Protein AF-W9XW37-F1 (afdb_monomer_lite)

Sequence (209 aa):
MVAVDCRIGDFLAQDKHHANKGFYMKLEDIVLTLEGDEPTAENITAFITIKYEKRIKKSYNHRTRRVESFKDATLTTVDLILMLLVHGLRHGLFKTGATLDQVLMAAKARGDRTLRWKYPEYPFVPAMTHPTAGTLTLSTPARYKMAYSTILRMGDISGYLSRLLTHDIRRGAAKDLVRLPKEIMKASDAGTARALGHNDIRSTRFYNI

Secondary structure (DSSP, 8-state):
-------HHHHSBSSHHHHHTT-S-BGGGEEEEE-SSS--STTEEEEEEE---TT-TT-S--EEEEEE--S-GGGGGG-HHHHHHHHHHHTT-BSS-SSHHHHHHHHHTSTT-EE-BSSTTSBSSEEEPSSSTT-EEEEEEPBHHHHHHHHHHHHHHTT-SS---HHHHHHHHHHHHHHS-TTTSS-HHHHHHHHTT-S-GGGGGGG--

Structure (mmCIF, N/CA/C/O backbone):
data_AF-W9XW37-F1
#
_entry.id   AF-W9XW37-F1
#
loop_
_atom_site.group_PDB
_atom_site.id
_atom_site.type_symbol
_atom_site.label_atom_id
_atom_site.label_alt_id
_atom_site.label_comp_id
_atom_site.label_asym_id
_atom_site.label_entity_id
_atom_site.label_seq_id
_atom_site.pdbx_PDB_ins_code
_atom_site.Cartn_x
_atom_site.Cartn_y
_atom_site.Cartn_z
_atom_site.occupancy
_atom_site.B_iso_or_equiv
_atom_site.auth_seq_id
_atom_site.auth_comp_id
_atom_site.auth_asym_id
_atom_site.auth_atom_id
_atom_site.pdbx_PDB_model_num
ATOM 1 N N . MET A 1 1 ? 4.178 14.914 -0.302 1.00 31.53 1 MET A N 1
ATOM 2 C CA . MET A 1 1 ? 4.152 13.511 -0.765 1.00 31.53 1 MET A CA 1
ATOM 3 C C . MET A 1 1 ? 5.047 12.699 0.152 1.00 31.53 1 MET A C 1
ATOM 5 O O . MET A 1 1 ? 6.262 12.814 0.044 1.00 31.53 1 MET A O 1
ATOM 9 N N . VAL A 1 2 ? 4.482 11.950 1.102 1.00 38.91 2 VAL A N 1
ATOM 10 C CA . VAL A 1 2 ? 5.289 11.024 1.910 1.00 38.91 2 VAL A CA 1
ATOM 11 C C . VAL A 1 2 ? 5.428 9.738 1.106 1.00 38.91 2 VAL A C 1
ATOM 13 O O . VAL A 1 2 ? 4.598 8.837 1.179 1.00 38.91 2 VAL A O 1
ATOM 16 N N . ALA A 1 3 ? 6.455 9.692 0.260 1.00 56.84 3 ALA A N 1
ATOM 17 C CA . ALA A 1 3 ? 6.890 8.446 -0.343 1.00 56.84 3 ALA A CA 1
ATOM 18 C C . ALA A 1 3 ? 7.307 7.491 0.788 1.00 56.84 3 ALA A C 1
ATOM 20 O O . ALA A 1 3 ? 7.988 7.890 1.728 1.00 56.84 3 ALA A O 1
ATOM 21 N N . VAL A 1 4 ? 6.952 6.208 0.706 1.00 62.28 4 VAL A N 1
ATOM 22 C CA . VAL A 1 4 ? 7.426 5.194 1.673 1.00 62.28 4 VAL A CA 1
ATOM 23 C C . VAL A 1 4 ? 8.930 4.885 1.460 1.00 62.28 4 VAL A C 1
ATOM 25 O O . VAL A 1 4 ? 9.462 3.925 2.001 1.00 62.28 4 VAL A O 1
ATOM 28 N N . ASP A 1 5 ? 9.640 5.675 0.641 1.00 69.44 5 ASP A N 1
ATOM 29 C CA . ASP A 1 5 ? 11.075 5.595 0.336 1.00 69.44 5 ASP A CA 1
ATOM 30 C C . ASP A 1 5 ? 11.597 4.192 -0.063 1.00 69.44 5 ASP A C 1
ATOM 32 O O . ASP A 1 5 ? 12.805 3.929 -0.010 1.00 69.44 5 ASP A O 1
ATOM 36 N N . CYS A 1 6 ? 10.726 3.263 -0.464 1.00 76.38 6 CYS A N 1
ATOM 37 C CA . CYS A 1 6 ? 11.059 1.860 -0.732 1.00 76.38 6 CYS A CA 1
ATOM 38 C C . CYS A 1 6 ? 11.186 1.573 -2.234 1.00 76.38 6 CYS A C 1
ATOM 40 O O . CYS A 1 6 ? 10.724 2.343 -3.080 1.00 76.38 6 CYS A O 1
ATOM 42 N N . ARG A 1 7 ? 11.877 0.487 -2.594 1.00 79.62 7 ARG A N 1
ATOM 43 C CA . ARG A 1 7 ? 11.930 -0.024 -3.969 1.00 79.62 7 ARG A CA 1
ATOM 44 C C . ARG A 1 7 ? 10.781 -0.995 -4.188 1.00 79.62 7 ARG A C 1
ATOM 46 O O . ARG A 1 7 ? 10.386 -1.720 -3.284 1.00 79.62 7 ARG A O 1
ATOM 53 N N . ILE A 1 8 ? 10.342 -1.118 -5.437 1.00 84.06 8 ILE A N 1
ATOM 54 C CA . ILE A 1 8 ? 9.281 -2.065 -5.802 1.00 84.06 8 ILE A CA 1
ATOM 55 C C . ILE A 1 8 ? 9.602 -3.516 -5.405 1.00 84.06 8 ILE A C 1
ATOM 57 O O . ILE A 1 8 ? 8.732 -4.271 -4.989 1.00 84.06 8 ILE A O 1
ATOM 61 N N . GLY A 1 9 ? 10.881 -3.896 -5.465 1.00 83.06 9 GLY A N 1
ATOM 62 C CA . GLY A 1 9 ? 11.355 -5.215 -5.046 1.00 83.06 9 GLY A CA 1
ATOM 63 C C . GLY A 1 9 ? 11.537 -5.397 -3.536 1.00 83.06 9 GLY A C 1
ATOM 64 O O . GLY A 1 9 ? 12.007 -6.466 -3.153 1.00 83.06 9 GLY A O 1
ATOM 65 N N . ASP A 1 10 ? 11.239 -4.377 -2.723 1.00 85.19 10 ASP A N 1
ATOM 66 C CA . ASP A 1 10 ? 11.233 -4.459 -1.257 1.00 85.19 10 ASP A CA 1
ATOM 67 C C . ASP A 1 10 ? 9.839 -4.861 -0.726 1.00 85.19 10 ASP A C 1
ATOM 69 O O . ASP A 1 10 ? 9.741 -5.395 0.376 1.00 85.19 10 ASP A O 1
ATOM 73 N N . PHE A 1 11 ? 8.768 -4.649 -1.509 1.00 88.00 11 PHE A N 1
ATOM 74 C CA . PHE A 1 11 ? 7.395 -5.036 -1.147 1.00 88.00 11 PHE A CA 1
ATOM 75 C C . PHE A 1 11 ? 6.756 -6.077 -2.079 1.00 88.00 11 PHE A C 1
ATOM 77 O O . PHE A 1 11 ? 5.828 -6.762 -1.654 1.00 88.00 11 PHE A O 1
ATOM 84 N N . LEU A 1 12 ? 7.257 -6.262 -3.307 1.00 89.75 12 LEU A N 1
ATOM 85 C CA . LEU A 1 12 ? 6.858 -7.368 -4.188 1.00 89.75 12 LEU A CA 1
ATOM 86 C C . LEU A 1 12 ? 7.789 -8.573 -4.063 1.00 89.75 12 LEU A C 1
ATOM 88 O O . LEU A 1 12 ? 8.996 -8.432 -3.855 1.00 89.75 12 LEU A O 1
ATOM 92 N N . ALA A 1 13 ? 7.254 -9.765 -4.333 1.00 87.38 13 ALA A N 1
ATOM 93 C CA . ALA A 1 13 ? 8.077 -10.959 -4.455 1.00 87.38 13 ALA A CA 1
ATOM 94 C C . ALA A 1 13 ? 8.960 -10.875 -5.714 1.00 87.38 13 ALA A C 1
ATOM 96 O O . ALA A 1 13 ? 8.463 -10.702 -6.830 1.00 87.38 13 ALA A O 1
ATOM 97 N N . GLN A 1 14 ? 10.279 -11.019 -5.565 1.00 83.50 14 GLN A N 1
ATOM 98 C CA . GLN A 1 14 ? 11.206 -10.914 -6.705 1.00 83.50 14 GLN A CA 1
ATOM 99 C C . GLN A 1 14 ? 11.057 -12.078 -7.691 1.00 83.50 14 GLN A C 1
ATOM 101 O O . GLN A 1 14 ? 11.043 -11.876 -8.904 1.00 83.50 14 GLN A O 1
ATOM 106 N N . ASP A 1 15 ? 10.891 -13.286 -7.164 1.00 80.81 15 ASP A N 1
ATOM 107 C CA . ASP A 1 15 ? 10.703 -14.520 -7.917 1.00 80.81 15 ASP A CA 1
ATOM 108 C C . ASP A 1 15 ? 9.837 -15.510 -7.112 1.00 80.81 15 ASP A C 1
ATOM 110 O O . ASP A 1 15 ? 9.346 -15.203 -6.021 1.00 80.81 15 ASP A O 1
ATOM 114 N N . LYS A 1 16 ? 9.638 -16.717 -7.657 1.00 79.56 16 LYS A N 1
ATOM 115 C CA . LYS A 1 16 ? 8.864 -17.780 -6.997 1.00 79.56 16 LYS A CA 1
ATOM 116 C C . LYS A 1 16 ? 9.516 -18.250 -5.689 1.00 79.56 16 LYS A C 1
ATOM 118 O O . LYS A 1 16 ? 8.808 -18.577 -4.746 1.00 79.56 16 LYS A O 1
ATOM 123 N N . HIS A 1 17 ? 10.844 -18.265 -5.613 1.00 80.69 17 HIS A N 1
ATOM 124 C CA . HIS A 1 17 ? 11.567 -18.694 -4.419 1.00 80.69 17 HIS A CA 1
ATOM 125 C C . HIS A 1 17 ? 11.392 -17.700 -3.262 1.00 80.69 17 HIS A C 1
ATOM 127 O O . HIS A 1 17 ? 11.131 -18.102 -2.132 1.00 80.69 17 HIS A O 1
ATOM 133 N N . HIS A 1 18 ? 11.466 -16.403 -3.555 1.00 79.31 18 HIS A N 1
ATOM 134 C CA . HIS A 1 18 ? 11.189 -15.319 -2.620 1.00 79.31 18 HIS A CA 1
ATOM 135 C C . HIS A 1 18 ? 9.728 -15.325 -2.165 1.00 79.31 18 HIS A C 1
ATOM 137 O O . HIS A 1 18 ? 9.475 -15.192 -0.970 1.00 79.31 18 HIS A O 1
ATOM 143 N N . ALA A 1 19 ? 8.781 -15.536 -3.088 1.00 79.94 19 ALA A N 1
ATOM 144 C CA . ALA A 1 19 ? 7.364 -15.673 -2.749 1.00 79.94 19 ALA A CA 1
ATOM 145 C C . ALA A 1 19 ? 7.135 -16.824 -1.758 1.00 79.94 19 ALA A C 1
ATOM 147 O O . ALA A 1 19 ? 6.533 -16.624 -0.711 1.00 79.94 19 ALA A O 1
ATOM 148 N N . ASN A 1 20 ? 7.701 -18.003 -2.030 1.00 83.25 20 ASN A N 1
ATOM 149 C CA . ASN A 1 20 ? 7.567 -19.167 -1.149 1.00 83.25 20 ASN A CA 1
ATOM 150 C C . ASN A 1 20 ? 8.203 -18.957 0.236 1.00 83.25 20 ASN A C 1
ATOM 152 O O . ASN A 1 20 ? 7.814 -19.612 1.196 1.00 83.25 20 ASN A O 1
ATOM 156 N N . LYS A 1 21 ? 9.185 -18.055 0.344 1.00 84.12 21 LYS A N 1
ATOM 157 C CA . LYS A 1 21 ? 9.843 -17.683 1.605 1.00 84.12 21 LYS A CA 1
ATOM 158 C C . LYS A 1 21 ? 9.161 -16.527 2.340 1.00 84.12 21 LYS A C 1
ATOM 160 O O . LYS A 1 21 ? 9.665 -16.101 3.375 1.00 84.12 21 LYS A O 1
ATOM 165 N N . GLY A 1 22 ? 8.058 -15.994 1.813 1.00 85.94 22 GLY A N 1
ATOM 166 C CA . GLY A 1 22 ? 7.365 -14.861 2.424 1.00 85.94 22 GLY A CA 1
ATOM 167 C C . GLY A 1 22 ? 8.085 -13.521 2.254 1.00 85.94 22 GLY A C 1
ATOM 168 O O . GLY A 1 22 ? 7.808 -12.594 3.000 1.00 85.94 22 GLY A O 1
ATOM 169 N N . PHE A 1 23 ? 9.031 -13.397 1.315 1.00 90.06 23 PHE A N 1
ATOM 170 C CA . PHE A 1 23 ? 9.807 -12.168 1.104 1.00 90.06 23 PHE A CA 1
ATOM 171 C C . PHE A 1 23 ? 9.042 -11.161 0.233 1.00 90.06 23 PHE A C 1
ATOM 173 O O . PHE A 1 23 ? 9.400 -10.926 -0.925 1.00 90.06 23 PHE A O 1
ATOM 180 N N . TYR A 1 24 ? 7.967 -10.614 0.794 1.00 91.81 24 TYR A N 1
ATOM 181 C CA . TYR A 1 24 ? 7.099 -9.577 0.235 1.00 91.81 24 TYR A CA 1
ATOM 182 C C . TYR A 1 24 ? 6.324 -8.899 1.372 1.00 91.81 24 TYR A C 1
ATOM 184 O O . TYR A 1 24 ? 6.152 -9.485 2.436 1.00 91.81 24 TYR A O 1
ATOM 192 N N . MET A 1 25 ? 5.842 -7.678 1.154 1.00 93.81 25 MET A N 1
ATOM 193 C CA . MET A 1 25 ? 5.071 -6.955 2.168 1.00 93.81 25 MET A CA 1
ATOM 194 C C . MET A 1 25 ? 3.677 -7.560 2.322 1.00 93.81 25 MET A C 1
ATOM 196 O O . MET A 1 25 ? 2.987 -7.822 1.330 1.00 93.81 25 MET A O 1
ATOM 200 N N . LYS A 1 26 ? 3.254 -7.742 3.566 1.00 95.75 26 LYS A N 1
ATOM 201 C CA . LYS A 1 26 ? 1.932 -8.243 3.934 1.00 95.75 26 LYS A CA 1
ATOM 202 C C . LYS A 1 26 ? 1.050 -7.125 4.483 1.00 95.75 26 LYS A C 1
ATOM 204 O O . LYS A 1 26 ? 1.543 -6.057 4.834 1.00 95.75 26 LYS A O 1
ATOM 209 N N . LEU A 1 27 ? -0.249 -7.380 4.602 1.00 96.88 27 LEU A N 1
ATOM 210 C CA . LEU A 1 27 ? -1.183 -6.438 5.222 1.00 96.88 27 LEU A CA 1
ATOM 211 C C . LEU A 1 27 ? -0.835 -6.173 6.695 1.00 96.88 27 LEU A C 1
ATOM 213 O O . LEU A 1 27 ? -0.927 -5.036 7.138 1.00 96.88 27 LEU A O 1
ATOM 217 N N . GLU A 1 28 ? -0.348 -7.173 7.437 1.00 96.75 28 GLU A N 1
ATOM 218 C CA . GLU A 1 28 ? 0.134 -7.007 8.821 1.00 96.75 28 GLU A CA 1
ATOM 219 C C . GLU A 1 28 ? 1.297 -6.019 8.970 1.00 96.75 28 GLU A C 1
ATOM 221 O O . GLU A 1 28 ? 1.517 -5.490 10.057 1.00 96.75 28 GLU A O 1
ATOM 226 N N . ASP A 1 29 ? 2.029 -5.744 7.888 1.00 95.81 29 ASP A N 1
ATOM 227 C CA . ASP A 1 29 ? 3.103 -4.751 7.884 1.00 95.81 29 ASP A CA 1
ATOM 228 C C . ASP A 1 29 ? 2.569 -3.310 7.787 1.00 95.81 29 ASP A C 1
ATOM 230 O O . ASP A 1 29 ? 3.343 -2.361 7.930 1.00 95.81 29 ASP A O 1
ATOM 234 N N . ILE A 1 30 ? 1.266 -3.141 7.540 1.00 96.69 30 ILE A N 1
ATOM 235 C CA . ILE A 1 30 ? 0.569 -1.865 7.380 1.00 96.69 30 ILE A CA 1
ATOM 236 C C . ILE A 1 30 ? -0.451 -1.725 8.509 1.00 96.69 30 ILE A C 1
ATOM 238 O O . ILE A 1 30 ? -1.502 -2.366 8.506 1.00 96.69 30 ILE A O 1
ATOM 242 N N . VAL A 1 31 ? -0.170 -0.846 9.464 1.00 97.44 31 VAL A N 1
ATOM 243 C CA . VAL A 1 31 ? -1.089 -0.538 10.563 1.00 97.44 31 VAL A CA 1
ATOM 244 C C . VAL A 1 31 ? -1.815 0.759 10.245 1.00 97.44 31 VAL A C 1
ATOM 246 O O . VAL A 1 31 ? -1.187 1.808 10.147 1.00 97.44 31 VAL A O 1
ATOM 249 N N . LEU A 1 32 ? -3.132 0.680 10.078 1.00 97.31 32 LEU A N 1
ATOM 250 C CA . LEU A 1 32 ? -4.008 1.836 9.913 1.00 97.31 32 LEU A CA 1
ATOM 251 C C . LEU A 1 32 ? -4.619 2.203 11.267 1.00 97.31 32 LEU A C 1
ATOM 253 O O . LEU A 1 32 ? -5.208 1.343 11.927 1.00 97.31 32 LEU A O 1
ATOM 257 N N . THR A 1 33 ? -4.517 3.471 11.648 1.00 97.12 33 THR A N 1
ATOM 258 C CA . THR A 1 33 ? -5.020 3.993 12.923 1.00 97.12 33 THR A CA 1
ATOM 259 C C . THR A 1 33 ? -5.881 5.219 12.670 1.00 97.12 33 THR A C 1
ATOM 261 O O . THR A 1 33 ? -5.503 6.086 11.884 1.00 97.12 33 THR A O 1
ATOM 264 N N . LEU A 1 34 ? -7.035 5.282 13.333 1.00 96.62 34 LEU A N 1
ATOM 265 C CA . LEU A 1 34 ? -7.863 6.480 13.381 1.00 96.62 34 LEU A CA 1
ATOM 266 C C . LEU A 1 34 ? -7.324 7.427 14.462 1.00 96.62 34 LEU A C 1
ATOM 268 O O . LEU A 1 34 ? -7.301 7.083 15.644 1.00 96.62 34 LEU A O 1
ATOM 272 N N . GLU A 1 35 ? -6.905 8.616 14.054 1.00 93.75 35 GLU A N 1
ATOM 273 C CA . GLU A 1 35 ? -6.459 9.684 14.943 1.00 93.75 35 GLU A CA 1
ATOM 274 C C . GLU A 1 35 ? -7.633 10.601 15.316 1.00 93.75 35 GLU A C 1
ATOM 276 O O . GLU A 1 35 ? -8.569 10.791 14.544 1.00 93.75 35 GLU A O 1
ATOM 281 N N . GLY A 1 36 ? -7.594 11.190 16.512 1.00 90.56 36 GLY A N 1
ATOM 282 C CA . GLY A 1 36 ? -8.678 12.057 16.987 1.00 90.56 36 GLY A CA 1
ATOM 283 C C . GLY A 1 36 ? -10.009 11.327 17.223 1.00 90.56 36 GLY A C 1
ATOM 284 O O . GLY A 1 36 ? -10.071 10.098 17.282 1.00 90.56 36 GLY A O 1
ATOM 285 N N . ASP A 1 37 ? -11.074 12.101 17.436 1.00 89.00 37 ASP A N 1
ATOM 286 C CA . ASP A 1 37 ? -12.394 11.565 17.801 1.00 89.00 37 ASP A CA 1
ATOM 287 C C . ASP A 1 37 ? -13.376 11.519 16.626 1.00 89.00 37 ASP A C 1
ATOM 289 O O . ASP A 1 37 ? -14.395 10.825 16.698 1.00 89.00 37 ASP A O 1
ATOM 293 N N . GLU A 1 38 ? -13.091 12.230 15.539 1.00 92.44 38 GLU A N 1
ATOM 294 C CA . GLU A 1 38 ? -13.938 12.262 14.351 1.00 92.44 38 GLU A CA 1
ATOM 295 C C . GLU A 1 38 ? -13.585 11.099 13.408 1.00 92.44 38 GLU A C 1
ATOM 297 O O . GLU A 1 38 ? -12.460 11.038 12.906 1.00 92.44 38 GLU A O 1
ATOM 302 N N . PRO A 1 39 ? -14.517 10.159 13.155 1.00 93.06 39 PRO A N 1
ATOM 303 C CA . PRO A 1 39 ? -14.267 8.970 12.350 1.00 93.06 39 PRO A CA 1
ATOM 304 C C . PRO A 1 39 ? -14.357 9.293 10.852 1.00 93.06 39 PRO A C 1
ATOM 306 O O . PRO A 1 39 ? -15.301 8.878 10.186 1.00 93.06 39 PRO A O 1
ATOM 309 N N . THR A 1 40 ? -13.380 10.032 10.325 1.00 92.81 40 THR A N 1
ATOM 310 C CA . THR A 1 40 ? -13.288 10.386 8.898 1.00 92.81 40 THR A CA 1
ATOM 311 C C . THR A 1 40 ? -12.034 9.796 8.248 1.00 92.81 40 THR A C 1
ATOM 313 O O . THR A 1 40 ? -11.103 9.367 8.932 1.00 92.81 40 THR A O 1
ATOM 316 N N . ALA A 1 41 ? -12.005 9.736 6.912 1.00 90.56 41 ALA A N 1
ATOM 317 C CA . ALA A 1 41 ? -10.881 9.158 6.170 1.00 90.56 41 ALA A CA 1
ATOM 318 C C . ALA A 1 41 ? -9.605 10.014 6.258 1.00 90.56 41 ALA A C 1
ATOM 320 O O . ALA A 1 41 ? -8.495 9.485 6.206 1.00 90.56 41 ALA A O 1
ATOM 321 N N . GLU A 1 42 ? -9.758 11.327 6.419 1.00 89.50 42 GLU A N 1
ATOM 322 C CA . GLU A 1 42 ? -8.669 12.298 6.559 1.00 89.50 42 GLU A CA 1
ATOM 323 C C . GLU A 1 42 ? -7.912 12.126 7.878 1.00 89.50 42 GLU A C 1
ATOM 325 O O . GLU A 1 42 ? -6.721 12.421 7.955 1.00 89.50 42 GLU A O 1
ATOM 330 N N . ASN A 1 43 ? -8.593 11.605 8.900 1.00 92.75 43 ASN A N 1
ATOM 331 C CA . ASN A 1 43 ? -8.038 11.372 10.228 1.00 92.75 43 ASN A CA 1
ATOM 332 C C . ASN A 1 43 ? -7.318 10.025 10.351 1.00 92.75 43 ASN A C 1
ATOM 334 O O . ASN A 1 43 ? -6.904 9.631 11.439 1.00 92.75 43 ASN A O 1
ATOM 338 N N . ILE A 1 44 ? -7.151 9.290 9.254 1.00 94.31 44 ILE A N 1
ATOM 339 C CA . ILE A 1 44 ? -6.431 8.023 9.272 1.00 94.31 44 ILE A CA 1
ATOM 340 C C . ILE A 1 44 ? -4.946 8.277 9.047 1.00 94.31 44 ILE A C 1
ATOM 342 O O . ILE A 1 44 ? -4.536 8.997 8.141 1.00 94.31 44 ILE A O 1
ATOM 346 N N . THR A 1 45 ? -4.127 7.619 9.858 1.00 94.44 45 THR A N 1
ATOM 347 C CA . THR A 1 45 ? -2.681 7.516 9.671 1.00 94.44 45 THR A CA 1
ATOM 348 C C . THR A 1 45 ? -2.313 6.063 9.381 1.00 94.44 45 THR A C 1
ATOM 350 O O . THR A 1 45 ? -2.900 5.138 9.944 1.00 94.44 45 THR A O 1
ATOM 353 N N . ALA A 1 46 ? -1.310 5.844 8.531 1.00 94.69 46 ALA A N 1
ATOM 354 C CA . ALA A 1 46 ? -0.730 4.529 8.288 1.00 94.69 46 ALA A CA 1
ATOM 355 C C . ALA A 1 46 ? 0.708 4.443 8.819 1.00 94.69 46 ALA A C 1
ATOM 357 O O . ALA A 1 46 ? 1.536 5.310 8.545 1.00 94.69 46 ALA A O 1
ATOM 358 N N . PHE A 1 47 ? 1.042 3.360 9.513 1.00 94.44 47 PHE A N 1
ATOM 359 C CA . PHE A 1 47 ? 2.413 2.979 9.842 1.00 94.44 47 PHE A CA 1
ATOM 360 C C . PHE A 1 47 ? 2.804 1.763 9.007 1.00 94.44 47 PHE A C 1
ATOM 362 O O . PHE A 1 47 ? 2.256 0.677 9.180 1.00 94.44 47 PHE A O 1
ATOM 369 N N . ILE A 1 48 ? 3.750 1.949 8.090 1.00 93.50 48 ILE A N 1
ATOM 370 C CA . ILE A 1 48 ? 4.169 0.934 7.120 1.00 93.50 48 ILE A CA 1
ATOM 371 C C . ILE A 1 48 ? 5.566 0.446 7.473 1.00 93.50 48 ILE A C 1
ATOM 373 O O . ILE A 1 48 ? 6.515 1.231 7.498 1.00 93.50 48 ILE A O 1
ATOM 377 N N . THR A 1 49 ? 5.698 -0.854 7.708 1.00 92.94 49 THR A N 1
ATOM 378 C CA . THR A 1 49 ? 6.961 -1.514 8.043 1.00 92.94 49 THR A CA 1
ATOM 379 C C . THR A 1 49 ? 7.556 -2.184 6.811 1.00 92.94 49 THR A C 1
ATOM 381 O O . THR A 1 49 ? 6.942 -3.037 6.180 1.00 92.94 49 THR A O 1
ATOM 384 N N . ILE A 1 50 ? 8.789 -1.826 6.463 1.00 89.06 50 ILE A N 1
ATOM 385 C CA . ILE A 1 50 ? 9.498 -2.384 5.313 1.00 89.06 50 ILE A CA 1
ATOM 386 C C . ILE A 1 50 ? 10.507 -3.414 5.823 1.00 89.06 50 ILE A C 1
ATOM 388 O O . ILE A 1 50 ? 11.557 -3.065 6.364 1.00 89.06 50 ILE A O 1
ATOM 392 N N . LYS A 1 51 ? 10.181 -4.698 5.649 1.00 88.19 51 LYS A N 1
ATOM 393 C CA . LYS A 1 51 ? 10.990 -5.819 6.161 1.00 88.19 51 LYS A CA 1
ATOM 394 C C . LYS A 1 51 ? 12.087 -6.281 5.199 1.00 88.19 51 LYS A C 1
ATOM 396 O O . LYS A 1 51 ? 13.155 -6.709 5.628 1.00 88.19 51 LYS A O 1
ATOM 401 N N . TYR A 1 52 ? 11.840 -6.201 3.890 1.00 85.19 52 TYR A N 1
ATOM 402 C CA . TYR A 1 52 ? 12.646 -6.899 2.878 1.00 85.19 52 TYR A CA 1
ATOM 403 C C . TYR A 1 52 ? 13.485 -5.967 2.004 1.00 85.19 52 TYR A C 1
ATOM 405 O O . TYR A 1 52 ? 13.641 -6.198 0.803 1.00 85.19 52 TYR A O 1
ATOM 413 N N . GLU A 1 53 ? 14.072 -4.933 2.608 1.00 82.00 53 GLU A N 1
ATOM 414 C CA . GLU A 1 53 ? 14.921 -4.001 1.870 1.00 82.00 53 GLU A CA 1
ATOM 415 C C . GLU A 1 53 ? 16.160 -4.696 1.283 1.00 82.00 53 GLU A C 1
ATOM 417 O O . GLU A 1 53 ? 16.804 -5.561 1.896 1.00 82.00 53 GLU A O 1
ATOM 422 N N . LYS A 1 54 ? 16.521 -4.305 0.056 1.00 73.38 54 LYS A N 1
ATOM 423 C CA . LYS A 1 54 ? 17.741 -4.788 -0.610 1.00 73.38 54 LYS A CA 1
ATOM 424 C C . LYS A 1 54 ? 18.959 -4.683 0.326 1.00 73.38 54 LYS A C 1
ATOM 426 O O . LYS A 1 54 ? 19.216 -3.632 0.898 1.00 73.38 54 LYS A O 1
ATOM 431 N N . ARG A 1 55 ? 19.759 -5.758 0.378 1.00 73.94 55 ARG A N 1
ATOM 432 C CA . ARG A 1 55 ? 20.950 -5.961 1.240 1.00 73.94 55 ARG A CA 1
ATOM 433 C C . ARG A 1 55 ? 20.670 -6.260 2.718 1.00 73.94 55 ARG A C 1
ATOM 435 O O . ARG A 1 55 ? 21.577 -6.759 3.369 1.00 73.94 55 ARG A O 1
ATOM 442 N N . ILE A 1 56 ? 19.448 -6.061 3.219 1.00 75.88 56 ILE A N 1
ATOM 443 C CA . ILE A 1 56 ? 19.097 -6.306 4.632 1.00 75.88 56 ILE A CA 1
ATOM 444 C C . ILE A 1 56 ? 17.844 -7.178 4.816 1.00 75.88 56 ILE A C 1
ATOM 446 O O . ILE A 1 56 ? 17.257 -7.192 5.888 1.00 75.88 56 ILE A O 1
ATOM 450 N N . LYS A 1 57 ? 17.469 -7.986 3.812 1.00 70.81 57 LYS A N 1
ATOM 451 C CA . LYS A 1 57 ? 16.259 -8.842 3.822 1.00 70.81 57 LYS A CA 1
ATOM 452 C C . LYS A 1 57 ? 16.130 -9.825 4.999 1.00 70.81 57 LYS A C 1
ATOM 454 O O . LYS A 1 57 ? 15.057 -10.383 5.193 1.00 70.81 57 LYS A O 1
ATOM 459 N N . LYS A 1 58 ? 17.226 -10.104 5.712 1.00 73.56 58 LYS A N 1
ATOM 460 C CA . LYS A 1 58 ? 17.278 -11.001 6.883 1.00 73.56 58 LYS A CA 1
ATOM 461 C C . LYS A 1 58 ? 17.545 -10.257 8.199 1.00 73.56 58 LYS A C 1
ATOM 463 O O . LYS A 1 58 ? 17.770 -10.897 9.218 1.00 73.56 58 LYS A O 1
ATOM 468 N N . SER A 1 59 ? 17.606 -8.928 8.162 1.00 77.69 59 SER A N 1
ATOM 469 C CA . SER A 1 59 ? 17.766 -8.099 9.357 1.00 77.69 59 SER A CA 1
ATOM 470 C C . SER A 1 59 ? 16.514 -8.199 10.222 1.00 77.69 59 SER A C 1
ATOM 472 O O . SER A 1 59 ? 15.425 -8.287 9.674 1.00 77.69 59 SER A O 1
ATOM 474 N N . TYR A 1 60 ? 16.656 -8.122 11.544 1.00 76.25 60 TYR A N 1
ATOM 475 C CA . TYR A 1 60 ? 15.528 -7.936 12.470 1.00 76.25 60 TYR A CA 1
ATOM 476 C C . TYR A 1 60 ? 15.202 -6.458 12.710 1.00 76.25 60 TYR A C 1
ATOM 478 O O . TYR A 1 60 ? 14.142 -6.124 13.227 1.00 76.25 60 TYR A O 1
ATOM 486 N N . ASN A 1 61 ? 16.115 -5.563 12.330 1.00 79.81 61 ASN A N 1
ATOM 487 C CA . ASN A 1 61 ? 15.887 -4.130 12.389 1.00 79.81 61 ASN A CA 1
ATOM 488 C C . ASN A 1 61 ? 15.185 -3.698 11.098 1.00 79.81 61 ASN A C 1
ATOM 490 O O . ASN A 1 61 ? 15.799 -3.711 10.023 1.00 79.81 61 ASN A O 1
ATOM 494 N N . HIS A 1 62 ? 13.892 -3.405 11.209 1.00 86.00 62 HIS A N 1
ATOM 495 C CA . HIS A 1 62 ? 13.025 -3.016 10.105 1.00 86.00 62 HIS A CA 1
ATOM 496 C C . HIS A 1 62 ? 12.681 -1.536 10.198 1.00 86.00 62 HIS A C 1
ATOM 498 O O . HIS A 1 62 ? 12.476 -0.989 11.280 1.00 86.00 62 HIS A O 1
ATOM 504 N N . ARG A 1 63 ? 12.587 -0.886 9.042 1.00 86.50 63 ARG A N 1
ATOM 505 C CA . ARG A 1 63 ? 12.243 0.528 8.960 1.00 86.50 63 ARG A CA 1
ATOM 506 C C . ARG A 1 63 ? 10.729 0.694 8.927 1.00 86.50 63 ARG A C 1
ATOM 508 O O . ARG A 1 63 ? 10.075 0.114 8.063 1.00 86.50 63 ARG A O 1
ATOM 515 N N . THR A 1 64 ? 10.194 1.548 9.795 1.00 88.62 64 THR A N 1
ATOM 516 C CA . THR A 1 64 ? 8.780 1.946 9.768 1.00 88.62 64 THR A CA 1
ATOM 517 C C . THR A 1 64 ? 8.641 3.392 9.291 1.00 88.62 64 THR A C 1
ATOM 519 O O . THR A 1 64 ? 9.459 4.260 9.616 1.00 88.62 64 THR A O 1
ATOM 522 N N . ARG A 1 65 ? 7.616 3.656 8.480 1.00 87.81 65 ARG A N 1
ATOM 523 C CA . ARG A 1 65 ? 7.263 4.984 7.973 1.00 87.81 65 ARG A CA 1
ATOM 524 C C . ARG A 1 65 ? 5.827 5.315 8.340 1.00 87.81 65 ARG A C 1
ATOM 526 O O . ARG A 1 65 ? 4.933 4.519 8.081 1.00 87.81 65 ARG A O 1
ATOM 533 N N . ARG A 1 66 ? 5.632 6.498 8.919 1.00 89.12 66 ARG A N 1
ATOM 534 C CA . ARG A 1 66 ? 4.311 7.089 9.128 1.00 89.12 66 ARG A CA 1
ATOM 535 C C . ARG A 1 66 ? 3.890 7.799 7.841 1.00 89.12 66 ARG A C 1
ATOM 537 O O . ARG A 1 66 ? 4.689 8.547 7.282 1.00 89.12 66 ARG A O 1
ATOM 544 N N . VAL A 1 67 ? 2.678 7.538 7.377 1.00 88.62 67 VAL A N 1
ATOM 545 C CA . VAL A 1 67 ? 2.060 8.117 6.180 1.00 88.62 67 VAL A CA 1
ATOM 546 C C . VAL A 1 67 ? 0.714 8.705 6.589 1.00 88.62 67 VAL A C 1
ATOM 548 O O . VAL A 1 67 ? -0.000 8.112 7.393 1.00 88.62 67 VAL A O 1
ATOM 551 N N . GLU A 1 68 ? 0.391 9.866 6.036 1.00 88.56 68 GLU A N 1
ATOM 552 C CA . GLU A 1 68 ? -0.857 10.599 6.252 1.00 88.56 68 GLU A CA 1
ATOM 553 C C . GLU A 1 68 ? -1.498 10.874 4.887 1.00 88.56 68 GLU A C 1
ATOM 555 O O . GLU A 1 68 ? -0.781 10.965 3.880 1.00 88.56 68 GLU A O 1
ATOM 560 N N . SER A 1 69 ? -2.823 11.013 4.860 1.00 86.62 69 SER A N 1
ATOM 561 C CA . SER A 1 69 ? -3.553 11.416 3.657 1.00 86.62 69 SER A CA 1
ATOM 562 C C . SER A 1 69 ? -3.151 12.827 3.230 1.00 86.62 69 SER A C 1
ATOM 564 O O . SER A 1 69 ? -2.779 13.681 4.044 1.00 86.62 69 SER A O 1
ATOM 566 N N . PHE A 1 70 ? -3.250 13.104 1.936 1.00 83.12 70 PHE A N 1
ATOM 567 C CA . PHE A 1 70 ? -3.129 14.458 1.425 1.00 83.12 70 PHE A CA 1
ATOM 568 C C . PHE A 1 70 ? -4.346 15.290 1.838 1.00 83.12 70 PHE A C 1
ATOM 570 O O . PHE A 1 70 ? -5.483 14.842 1.761 1.00 83.12 70 PHE A O 1
ATOM 577 N N . LYS A 1 71 ? -4.100 16.546 2.225 1.00 82.38 71 LYS A N 1
ATOM 578 C CA . LYS A 1 71 ? -5.169 17.525 2.496 1.00 82.38 71 LYS A CA 1
ATOM 579 C C . LYS A 1 71 ? -5.755 18.136 1.219 1.00 82.38 71 LYS A C 1
ATOM 581 O O . LYS A 1 71 ? -6.815 18.745 1.258 1.00 82.38 71 LYS A O 1
ATOM 586 N N . ASP A 1 72 ? -5.034 18.016 0.109 1.00 82.00 72 ASP A N 1
ATOM 587 C CA . ASP A 1 72 ? -5.432 18.536 -1.195 1.00 82.00 72 ASP A CA 1
ATOM 588 C C . ASP A 1 72 ? -6.242 17.481 -1.960 1.00 82.00 72 ASP A C 1
ATOM 590 O O . ASP A 1 72 ? -5.725 16.415 -2.305 1.00 82.00 72 ASP A O 1
ATOM 594 N N . ALA A 1 73 ? -7.504 17.800 -2.251 1.00 82.94 73 ALA A N 1
ATOM 595 C CA . ALA A 1 73 ? -8.430 16.925 -2.967 1.00 82.94 73 ALA A CA 1
ATOM 596 C C . ALA A 1 73 ? -7.991 16.610 -4.411 1.00 82.94 73 ALA A C 1
ATOM 598 O O . ALA A 1 73 ? -8.426 15.619 -4.994 1.00 82.94 73 ALA A O 1
ATOM 599 N N . THR A 1 74 ? -7.103 17.407 -5.011 1.00 84.44 74 THR A N 1
ATOM 600 C CA . THR A 1 74 ? -6.565 17.111 -6.349 1.00 84.44 74 THR A CA 1
ATOM 601 C C . THR A 1 74 ? -5.588 15.931 -6.345 1.00 84.44 74 THR A C 1
ATOM 603 O O . THR A 1 74 ? -5.319 15.346 -7.394 1.00 84.44 74 THR A O 1
ATOM 606 N N . LEU A 1 75 ? -5.088 15.533 -5.167 1.00 82.12 75 LEU A N 1
ATOM 607 C CA . LEU A 1 75 ? -4.119 14.447 -4.989 1.00 82.12 75 LEU A CA 1
ATOM 608 C C . LEU A 1 75 ? -4.754 13.124 -4.536 1.00 82.12 75 LEU A C 1
ATOM 610 O O . LEU A 1 75 ? -4.045 12.131 -4.364 1.00 82.12 75 LEU A O 1
ATOM 614 N N . THR A 1 76 ? -6.081 13.068 -4.396 1.00 82.75 76 THR A N 1
ATOM 615 C CA . THR A 1 76 ? -6.836 11.883 -3.953 1.00 82.75 76 THR A CA 1
ATOM 616 C C . THR A 1 76 ? -6.517 10.628 -4.778 1.00 82.75 76 THR A C 1
ATOM 618 O O . THR A 1 76 ? -6.479 9.525 -4.239 1.00 82.75 76 THR A O 1
ATOM 621 N N . THR A 1 77 ? -6.227 10.766 -6.076 1.00 80.62 77 THR A N 1
ATOM 622 C CA . THR A 1 77 ? -5.925 9.629 -6.968 1.00 80.62 77 THR A CA 1
ATOM 623 C C . THR A 1 77 ? -4.581 8.957 -6.694 1.00 80.62 77 THR A C 1
ATOM 625 O O . THR A 1 77 ? -4.365 7.831 -7.136 1.00 80.62 77 THR A O 1
ATOM 628 N N . VAL A 1 78 ? -3.668 9.643 -6.003 1.00 81.69 78 VAL A N 1
ATOM 629 C CA . VAL A 1 78 ? -2.341 9.131 -5.620 1.00 81.69 78 VAL A CA 1
ATOM 630 C C . VAL A 1 78 ? -2.189 9.000 -4.102 1.00 81.69 78 VAL A C 1
ATOM 632 O O . VAL A 1 78 ? -1.088 8.758 -3.603 1.00 81.69 78 VAL A O 1
ATOM 635 N N . ASP A 1 79 ? -3.287 9.153 -3.361 1.00 87.19 79 ASP A N 1
A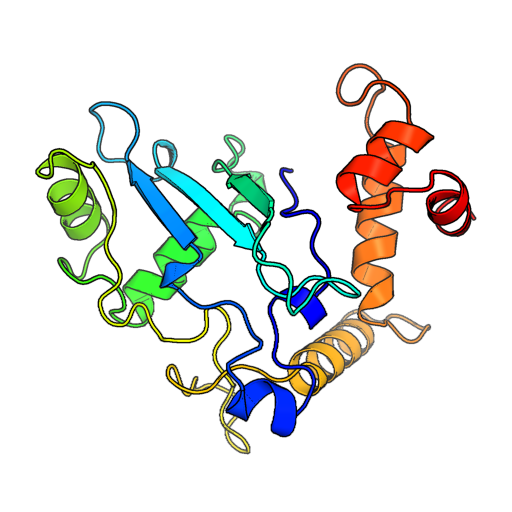TOM 636 C CA . ASP A 1 79 ? -3.313 9.028 -1.912 1.00 87.19 79 ASP A CA 1
ATOM 637 C C . ASP A 1 79 ? -3.267 7.553 -1.490 1.00 87.19 79 ASP A C 1
ATOM 639 O O . ASP A 1 79 ? -4.179 6.765 -1.758 1.00 87.19 79 ASP A O 1
ATOM 643 N N . LEU A 1 80 ? -2.188 7.176 -0.803 1.00 88.81 80 LEU A N 1
ATOM 644 C CA . LEU A 1 80 ? -1.967 5.799 -0.377 1.00 88.81 80 LEU A CA 1
ATOM 645 C C . LEU A 1 80 ? -2.998 5.326 0.655 1.00 88.81 80 LEU A C 1
ATOM 647 O O . LEU A 1 80 ? -3.389 4.160 0.617 1.00 88.81 80 LEU A O 1
ATOM 651 N N . ILE A 1 81 ? -3.439 6.192 1.569 1.00 92.81 81 ILE A N 1
ATOM 652 C CA . ILE A 1 81 ? -4.412 5.817 2.598 1.00 92.81 81 ILE A CA 1
ATOM 653 C C . ILE A 1 81 ? -5.757 5.554 1.942 1.00 92.81 81 ILE A C 1
ATOM 655 O O . ILE A 1 81 ? -6.349 4.499 2.166 1.00 92.81 81 ILE A O 1
ATOM 659 N N . LEU A 1 82 ? -6.203 6.446 1.058 1.00 93.38 82 LEU A N 1
ATOM 660 C CA . LEU A 1 82 ? -7.453 6.235 0.330 1.00 93.38 82 LEU A CA 1
ATOM 661 C C . LEU A 1 82 ? -7.382 4.989 -0.557 1.00 93.38 82 LEU A C 1
ATOM 663 O O . LEU A 1 82 ? -8.324 4.197 -0.576 1.00 93.38 82 LEU A O 1
ATOM 667 N N . MET A 1 83 ? -6.248 4.742 -1.219 1.00 92.75 83 MET A N 1
ATOM 668 C CA . MET A 1 83 ? -6.034 3.498 -1.962 1.00 92.75 83 MET A CA 1
ATOM 669 C C . MET A 1 83 ? -6.121 2.251 -1.068 1.00 92.75 83 MET A C 1
ATOM 671 O O . MET A 1 83 ? -6.724 1.258 -1.480 1.00 92.75 83 MET A O 1
ATOM 675 N N . LEU A 1 84 ? -5.560 2.286 0.145 1.00 94.56 84 LEU A N 1
ATOM 676 C CA . LEU A 1 84 ? -5.637 1.189 1.118 1.00 94.56 84 LEU A CA 1
ATOM 677 C C . LEU A 1 84 ? -7.072 0.950 1.598 1.00 94.56 84 LEU A C 1
ATOM 679 O O . LEU A 1 84 ? -7.500 -0.202 1.671 1.00 94.56 84 LEU A O 1
ATOM 683 N N . LEU A 1 85 ? -7.828 2.015 1.877 1.00 95.50 85 LEU A N 1
ATOM 684 C CA . LEU A 1 85 ? -9.240 1.921 2.255 1.00 95.50 85 LEU A CA 1
ATOM 685 C C . LEU A 1 85 ? -10.077 1.332 1.122 1.00 95.50 85 LEU A C 1
ATOM 687 O O . LEU A 1 85 ? -10.839 0.395 1.348 1.00 95.50 85 LEU A O 1
ATOM 691 N N . VAL A 1 86 ? -9.906 1.832 -0.106 1.00 94.88 86 VAL A N 1
ATOM 692 C CA . VAL A 1 86 ? -10.611 1.323 -1.290 1.00 94.88 86 VAL A CA 1
ATOM 693 C C . VAL A 1 86 ? -10.272 -0.143 -1.525 1.00 94.88 86 VAL A C 1
ATOM 695 O O . VAL A 1 86 ? -11.180 -0.942 -1.749 1.00 94.88 86 VAL A O 1
ATOM 698 N N . HIS A 1 87 ? -8.994 -0.520 -1.449 1.00 94.38 87 HIS A N 1
ATOM 699 C CA . HIS A 1 87 ? -8.573 -1.913 -1.575 1.00 94.38 87 HIS A CA 1
ATOM 700 C C . HIS A 1 87 ? -9.214 -2.781 -0.484 1.00 94.38 87 HIS A C 1
ATOM 702 O O . HIS A 1 87 ? -9.814 -3.814 -0.783 1.00 94.38 87 HIS A O 1
ATOM 708 N N . GLY A 1 88 ? -9.156 -2.329 0.769 1.00 96.12 88 GLY A N 1
ATOM 709 C CA . GLY A 1 88 ? -9.708 -3.050 1.905 1.00 96.12 88 GLY A CA 1
ATOM 710 C C . GLY A 1 88 ? -11.219 -3.259 1.814 1.00 96.12 88 GLY A C 1
ATOM 711 O O . GLY A 1 88 ? -11.696 -4.380 1.985 1.00 96.12 88 GLY A O 1
ATOM 712 N N . LEU A 1 89 ? -11.971 -2.207 1.485 1.00 97.00 89 LEU A N 1
ATOM 713 C CA . LEU A 1 89 ? -13.429 -2.245 1.357 1.00 97.00 89 LEU A CA 1
ATOM 714 C C . LEU A 1 89 ? -13.872 -3.062 0.142 1.00 97.00 89 LEU A C 1
ATOM 716 O O . LEU A 1 89 ? -14.712 -3.949 0.271 1.00 97.00 89 LEU A O 1
ATOM 720 N N . ARG A 1 90 ? -13.267 -2.827 -1.032 1.00 94.81 90 ARG A N 1
ATOM 721 C CA . ARG A 1 90 ? -13.638 -3.511 -2.284 1.00 94.81 90 ARG A CA 1
ATOM 722 C C . ARG A 1 90 ? -13.452 -5.025 -2.207 1.00 94.81 90 ARG A C 1
ATOM 724 O O . ARG A 1 90 ? -14.173 -5.759 -2.876 1.00 94.81 90 ARG A O 1
ATOM 731 N N . HIS A 1 91 ? -12.493 -5.486 -1.409 1.00 94.62 91 HIS A N 1
ATOM 732 C CA . HIS A 1 91 ? -12.172 -6.905 -1.269 1.00 94.62 91 HIS A CA 1
ATOM 733 C C . HIS A 1 91 ? -12.598 -7.510 0.077 1.00 94.62 91 HIS A C 1
ATOM 735 O O . HIS A 1 91 ? -12.287 -8.671 0.337 1.00 94.62 91 HIS A O 1
ATOM 741 N N . GLY A 1 92 ? -13.301 -6.758 0.934 1.00 96.31 92 GLY A N 1
ATOM 742 C CA . GLY A 1 92 ? -13.743 -7.249 2.244 1.00 96.31 92 GLY A CA 1
ATOM 743 C C . GLY A 1 92 ? -12.586 -7.676 3.157 1.00 96.31 92 GLY A C 1
ATOM 744 O O . GLY A 1 92 ? -12.690 -8.670 3.878 1.00 96.31 92 GLY A O 1
ATOM 745 N N . LEU A 1 93 ? -11.462 -6.957 3.093 1.00 97.19 93 LEU A N 1
ATOM 746 C CA . LEU A 1 93 ? -10.244 -7.252 3.850 1.00 97.19 93 LEU A CA 1
ATOM 747 C C . LEU A 1 93 ? -10.247 -6.634 5.248 1.00 97.19 93 LEU A C 1
ATOM 749 O O . LEU A 1 93 ? -9.325 -6.908 6.009 1.00 97.19 93 LEU A O 1
ATOM 753 N N . PHE A 1 94 ? -11.246 -5.831 5.615 1.00 98.12 94 PHE A N 1
ATOM 754 C CA . PHE A 1 94 ? -11.418 -5.373 6.993 1.00 98.12 94 PHE A CA 1
ATOM 755 C C . PHE A 1 94 ? -12.135 -6.432 7.832 1.00 98.12 94 PHE A C 1
ATOM 757 O O . PHE A 1 94 ? -13.059 -7.103 7.376 1.00 98.12 94 PHE A O 1
ATOM 764 N N . LYS A 1 95 ? -11.682 -6.612 9.075 1.00 97.06 95 LYS A N 1
ATOM 765 C CA . LYS A 1 95 ? -12.216 -7.624 9.996 1.00 97.06 95 LYS A CA 1
ATOM 766 C C . LYS A 1 95 ? -13.655 -7.321 10.421 1.00 97.06 95 LYS A C 1
ATOM 768 O O . LYS A 1 95 ? -14.422 -8.252 10.652 1.00 97.06 95 LYS A O 1
ATOM 773 N N . THR A 1 96 ? -13.997 -6.039 10.519 1.00 95.50 96 THR A N 1
ATOM 774 C CA . THR A 1 96 ? -15.308 -5.551 10.954 1.00 95.50 96 THR A CA 1
ATOM 775 C C . THR A 1 96 ? -15.772 -4.446 10.013 1.00 95.50 96 THR A C 1
ATOM 777 O O . THR A 1 96 ? -15.011 -3.518 9.759 1.00 95.50 96 THR A O 1
ATOM 780 N N . GLY A 1 97 ? -17.025 -4.529 9.558 1.00 93.69 97 GLY A N 1
ATOM 781 C CA . GLY A 1 97 ? -17.646 -3.543 8.671 1.00 93.69 97 GLY A CA 1
ATOM 782 C C . GLY A 1 97 ? -17.470 -3.852 7.181 1.00 93.69 97 GLY A C 1
ATOM 783 O O . GLY A 1 97 ? -16.443 -4.372 6.753 1.00 93.69 97 GLY A O 1
ATOM 784 N N . ALA A 1 98 ? -18.501 -3.536 6.398 1.00 94.19 98 ALA A N 1
ATOM 785 C CA . ALA A 1 98 ? -18.515 -3.633 4.937 1.00 94.19 98 ALA A CA 1
ATOM 786 C C . ALA A 1 98 ? -18.501 -2.253 4.253 1.00 94.19 98 ALA A C 1
ATOM 788 O O . ALA A 1 98 ? -18.232 -2.158 3.057 1.00 94.19 98 ALA A O 1
ATOM 789 N N . THR A 1 99 ? -18.779 -1.186 5.004 1.00 97.25 99 THR A N 1
ATOM 790 C CA . THR A 1 99 ? -18.726 0.206 4.539 1.00 97.25 99 THR A CA 1
ATOM 791 C C . THR A 1 99 ? -17.643 0.983 5.278 1.00 97.25 99 THR A C 1
ATOM 793 O O . THR A 1 99 ? -17.194 0.566 6.349 1.00 97.25 99 THR A O 1
ATOM 796 N N . LEU A 1 100 ? -17.234 2.127 4.720 1.00 96.75 100 LEU A N 1
ATOM 797 C CA . LEU A 1 100 ? -16.249 3.004 5.352 1.00 96.75 100 LEU A CA 1
ATOM 798 C C . LEU A 1 100 ? -16.691 3.401 6.768 1.00 96.75 100 LEU A C 1
ATOM 800 O O . LEU A 1 100 ? -15.949 3.167 7.716 1.00 96.75 100 LEU A O 1
ATOM 804 N N . ASP A 1 101 ? -17.924 3.882 6.925 1.00 97.25 101 ASP A N 1
ATOM 805 C CA . ASP A 1 101 ? -18.462 4.297 8.226 1.00 97.25 101 ASP A CA 1
ATOM 806 C C . ASP A 1 101 ? -18.424 3.167 9.254 1.00 97.25 101 ASP A C 1
ATOM 808 O O . ASP A 1 101 ? -18.017 3.369 10.394 1.00 97.25 101 ASP A O 1
ATOM 812 N N . GLN A 1 102 ? -18.790 1.945 8.857 1.00 97.44 102 GLN A N 1
ATOM 813 C CA . GLN A 1 102 ? -18.750 0.795 9.760 1.00 97.44 102 GLN A CA 1
ATOM 814 C C . GLN A 1 102 ? -17.321 0.461 10.196 1.00 97.44 102 GLN A C 1
ATOM 816 O O . GLN A 1 102 ? -17.099 0.153 11.367 1.00 97.44 102 GLN A O 1
ATOM 821 N N . VAL A 1 103 ? -16.353 0.530 9.277 1.00 97.81 103 VAL A N 1
ATOM 822 C CA . VAL A 1 103 ? -14.935 0.293 9.580 1.00 97.81 103 VAL A CA 1
ATOM 823 C C . VAL A 1 103 ? -14.397 1.372 10.525 1.00 97.81 103 VAL A C 1
ATOM 825 O O . VAL A 1 103 ? -13.730 1.044 11.507 1.00 97.81 103 VAL A O 1
ATOM 828 N N . LEU A 1 104 ? -14.715 2.646 10.280 1.00 97.44 104 LEU A N 1
ATOM 829 C CA . LEU A 1 104 ? -14.240 3.763 11.101 1.00 97.44 104 LEU A CA 1
ATOM 830 C C . LEU A 1 104 ? -14.896 3.787 12.480 1.00 97.44 104 LEU A C 1
ATOM 832 O O . LEU A 1 104 ? -14.208 3.978 13.479 1.00 97.44 104 LEU A O 1
ATOM 836 N N . MET A 1 105 ? -16.196 3.510 12.568 1.00 97.19 105 MET A N 1
ATOM 837 C CA . MET A 1 105 ? -16.888 3.376 13.851 1.00 97.19 105 MET A CA 1
ATOM 838 C C . MET A 1 105 ? -16.360 2.184 14.651 1.00 97.19 105 MET A C 1
ATOM 840 O O . MET A 1 105 ? -16.159 2.295 15.861 1.00 97.19 105 MET A O 1
ATOM 844 N N . ALA A 1 106 ? -16.061 1.064 13.984 1.00 96.56 106 ALA A N 1
ATOM 845 C CA . ALA A 1 106 ? -15.417 -0.076 14.624 1.00 96.56 106 ALA A CA 1
ATOM 846 C C . ALA A 1 106 ? -14.006 0.268 15.123 1.00 96.56 106 ALA A C 1
ATOM 848 O O . ALA A 1 106 ? -13.637 -0.177 16.205 1.00 96.56 106 ALA A O 1
ATOM 849 N N . ALA A 1 107 ? -13.229 1.062 14.381 1.00 96.94 107 ALA A N 1
ATOM 850 C CA . ALA A 1 107 ? -11.931 1.554 14.839 1.00 96.94 107 ALA A CA 1
ATOM 851 C C . ALA A 1 107 ? -12.080 2.493 16.045 1.00 96.94 107 ALA A C 1
ATOM 853 O O . ALA A 1 107 ? -11.435 2.275 17.067 1.00 96.94 107 ALA A O 1
ATOM 854 N N . LYS A 1 108 ? -12.989 3.472 15.975 1.00 97.00 108 LYS A N 1
ATOM 855 C CA . LYS A 1 108 ? -13.268 4.440 17.048 1.00 97.00 108 LYS A CA 1
ATOM 856 C C . LYS A 1 108 ? -13.681 3.773 18.362 1.00 97.00 108 LYS A C 1
ATOM 858 O O . LYS A 1 108 ? -13.265 4.214 19.427 1.00 97.00 108 LYS A O 1
ATOM 863 N N . ALA A 1 109 ? -14.475 2.704 18.295 1.00 95.56 109 ALA A N 1
ATOM 864 C CA . ALA A 1 109 ? -14.924 1.960 19.472 1.00 95.56 109 ALA A CA 1
ATOM 865 C C . ALA A 1 109 ? -13.799 1.173 20.178 1.00 95.56 109 ALA A C 1
ATOM 867 O O . ALA A 1 109 ? -13.996 0.664 21.281 1.00 95.56 109 ALA A O 1
ATOM 868 N N . ARG A 1 110 ? -12.624 1.029 19.554 1.00 94.06 110 ARG A N 1
ATOM 869 C CA . ARG A 1 110 ? -11.497 0.265 20.097 1.00 94.06 110 ARG A CA 1
ATOM 870 C C . ARG A 1 110 ? -10.531 1.181 20.835 1.00 94.06 110 ARG A C 1
ATOM 872 O O . ARG A 1 110 ? -10.183 2.248 20.345 1.00 94.06 110 ARG A O 1
ATOM 879 N N . GLY A 1 111 ? -9.985 0.693 21.948 1.00 94.25 111 GLY A N 1
ATOM 880 C CA . GLY A 1 111 ? -8.956 1.421 22.700 1.00 94.25 111 GLY A CA 1
ATOM 881 C C . GLY A 1 111 ? -7.665 1.675 21.909 1.00 94.25 111 GLY A C 1
ATOM 882 O O . GLY A 1 111 ? -7.020 2.691 22.123 1.00 94.25 111 GLY A O 1
ATOM 883 N N . ASP A 1 112 ? -7.310 0.788 20.968 1.00 95.06 112 ASP A N 1
ATOM 884 C CA . ASP A 1 112 ? -6.121 0.943 20.111 1.00 95.06 112 ASP A CA 1
ATOM 885 C C . ASP A 1 112 ? -6.381 1.738 18.819 1.00 95.06 112 ASP A C 1
ATOM 887 O O . ASP A 1 112 ? -5.445 1.982 18.064 1.00 95.06 112 ASP A O 1
ATOM 891 N N . ARG A 1 113 ? -7.640 2.106 18.543 1.00 96.81 113 ARG A N 1
ATOM 892 C CA . ARG A 1 113 ? -8.083 2.851 17.350 1.00 96.81 113 ARG A CA 1
ATOM 893 C C . ARG A 1 113 ? -7.652 2.267 15.996 1.00 96.81 113 ARG A C 1
ATOM 895 O O . ARG A 1 113 ? -7.695 2.951 14.974 1.00 96.81 113 ARG A O 1
ATOM 902 N N . THR A 1 114 ? -7.266 0.991 15.958 1.00 97.31 114 THR A N 1
ATOM 903 C CA . THR A 1 114 ? -6.752 0.353 14.736 1.00 97.31 114 THR A CA 1
ATOM 904 C C . THR A 1 114 ? -7.867 -0.140 13.817 1.00 97.31 114 THR A C 1
ATOM 906 O O . THR A 1 114 ? -8.825 -0.783 14.261 1.00 97.31 114 THR A O 1
ATOM 909 N N . LEU A 1 115 ? -7.702 0.074 12.510 1.00 97.56 115 LEU A N 1
ATOM 910 C CA . LEU A 1 115 ? -8.480 -0.603 11.476 1.00 97.56 115 LEU A CA 1
ATOM 911 C C . LEU A 1 115 ? -7.829 -1.969 11.228 1.00 97.56 115 LEU A C 1
ATOM 913 O O . LEU A 1 115 ? -6.709 -2.063 10.728 1.00 97.56 115 LEU A O 1
ATOM 917 N N . ARG A 1 116 ? -8.513 -3.052 11.613 1.00 97.31 116 ARG A N 1
ATOM 918 C CA . ARG A 1 116 ? -7.932 -4.403 11.585 1.00 97.31 116 ARG A CA 1
ATOM 919 C C . ARG A 1 116 ? -8.197 -5.130 10.276 1.00 97.31 116 ARG A C 1
ATOM 921 O O . ARG A 1 116 ? -9.346 -5.252 9.853 1.00 97.31 116 ARG A O 1
ATOM 928 N N . TRP A 1 117 ? -7.146 -5.716 9.712 1.00 97.81 117 TRP A N 1
ATOM 929 C CA . TRP A 1 117 ? -7.250 -6.638 8.586 1.00 97.81 117 TRP A CA 1
ATOM 930 C C . TRP A 1 117 ? -7.896 -7.967 8.999 1.00 97.81 117 TRP A C 1
ATOM 932 O O . TRP A 1 117 ? -7.671 -8.478 10.099 1.00 97.81 117 TRP A O 1
ATOM 942 N N . LYS A 1 118 ? -8.699 -8.536 8.102 1.00 97.81 118 LYS A N 1
ATOM 943 C CA . LYS A 1 118 ? -9.321 -9.859 8.215 1.00 97.81 118 LYS A CA 1
ATOM 944 C C . LYS A 1 118 ? -8.311 -10.978 7.953 1.00 97.81 118 LYS A C 1
ATOM 946 O O . LYS A 1 118 ? -8.348 -11.985 8.651 1.00 97.81 118 LYS A O 1
ATOM 951 N N . TYR A 1 119 ? -7.416 -10.764 6.988 1.00 97.56 119 TYR A N 1
ATOM 952 C CA . TYR A 1 119 ? -6.366 -11.697 6.564 1.00 97.56 119 TYR A CA 1
ATOM 953 C C . TYR A 1 119 ? -4.993 -11.004 6.641 1.00 97.56 119 TYR A C 1
ATOM 955 O O . TYR A 1 119 ? -4.463 -10.571 5.617 1.00 97.56 119 TYR A O 1
ATOM 963 N N . PRO A 1 120 ? -4.446 -10.786 7.852 1.00 97.19 120 PRO A N 1
ATOM 964 C CA . PRO A 1 120 ? -3.203 -10.030 8.054 1.00 97.19 120 PRO A CA 1
ATOM 965 C C . PRO A 1 120 ? -2.000 -10.592 7.274 1.00 97.19 120 PRO A C 1
ATOM 967 O O . PRO A 1 120 ? -1.119 -9.847 6.849 1.00 97.19 120 PRO A O 1
ATOM 970 N N . GLU A 1 121 ? -1.975 -11.897 7.032 1.00 96.44 121 GLU A N 1
ATOM 971 C CA . GLU A 1 121 ? -0.911 -12.606 6.330 1.00 96.44 121 GLU A CA 1
ATOM 972 C C . GLU A 1 121 ? -0.930 -12.429 4.804 1.00 96.44 121 GLU A C 1
ATOM 974 O O . GLU A 1 121 ? 0.042 -12.798 4.132 1.00 96.44 121 GLU A O 1
ATOM 979 N N . TYR A 1 122 ? -2.019 -11.888 4.249 1.00 96.50 122 TYR A N 1
ATOM 980 C CA . TYR A 1 122 ? -2.145 -11.687 2.810 1.00 96.50 122 TYR A CA 1
ATOM 981 C C . TYR A 1 122 ? -1.143 -10.639 2.315 1.00 96.50 122 TYR A C 1
ATOM 983 O O . TYR A 1 122 ? -0.794 -9.707 3.044 1.00 96.50 122 TYR A O 1
ATOM 991 N N . PRO A 1 123 ? -0.655 -10.775 1.072 1.00 95.31 123 PRO A N 1
ATOM 992 C CA . PRO A 1 123 ? 0.190 -9.765 0.456 1.00 95.31 123 PRO A CA 1
ATOM 993 C C . PRO A 1 123 ? -0.533 -8.419 0.361 1.00 95.31 123 PRO A C 1
ATOM 995 O O . PRO A 1 123 ? -1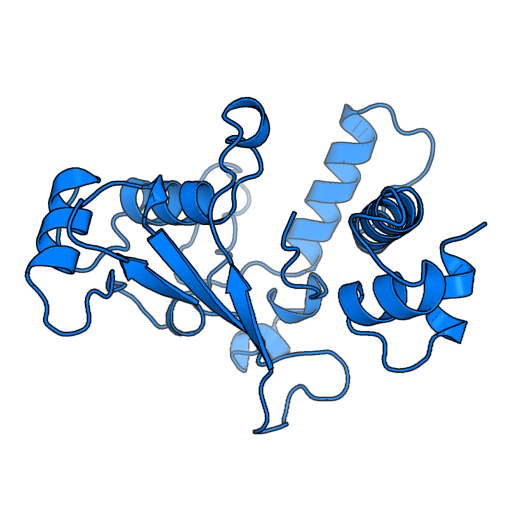.696 -8.359 -0.028 1.00 95.31 123 PRO A O 1
ATOM 998 N N . PHE A 1 124 ? 0.195 -7.331 0.619 1.00 92.81 124 PHE A N 1
ATOM 999 C CA . PHE A 1 124 ? -0.303 -5.979 0.357 1.00 92.81 124 PHE A CA 1
ATOM 1000 C C . PHE A 1 124 ? -0.613 -5.775 -1.135 1.00 92.81 124 PHE A C 1
ATOM 1002 O O . PHE A 1 124 ? -1.629 -5.184 -1.488 1.00 92.81 124 PHE A O 1
ATOM 1009 N N . VAL A 1 125 ? 0.245 -6.299 -2.020 1.00 92.69 125 VAL A N 1
ATOM 1010 C CA . VAL A 1 125 ? 0.003 -6.289 -3.468 1.00 92.69 125 VAL A CA 1
ATOM 1011 C C . VAL A 1 125 ? -0.282 -7.714 -3.940 1.00 92.69 125 VAL A C 1
ATOM 1013 O O . VAL A 1 125 ? 0.661 -8.497 -4.119 1.00 92.69 125 VAL A O 1
ATOM 1016 N N . PRO A 1 126 ? -1.556 -8.083 -4.143 1.00 92.88 126 PRO A N 1
ATOM 1017 C CA . PRO A 1 126 ? -1.917 -9.408 -4.618 1.00 92.88 126 PRO A CA 1
ATOM 1018 C C . PRO A 1 126 ? -1.637 -9.578 -6.114 1.00 92.88 126 PRO A C 1
ATOM 1020 O O . PRO A 1 126 ? -1.611 -8.625 -6.894 1.00 92.88 126 PRO A O 1
ATOM 1023 N N . ALA A 1 127 ? -1.426 -10.822 -6.526 1.00 91.12 127 ALA A N 1
ATOM 1024 C CA . ALA A 1 127 ? -1.201 -11.198 -7.909 1.00 91.12 127 ALA A CA 1
ATOM 1025 C C . ALA A 1 127 ? -2.476 -11.021 -8.739 1.00 91.12 127 ALA A C 1
ATOM 1027 O O . ALA A 1 127 ? -3.563 -11.411 -8.319 1.00 91.12 127 ALA A O 1
ATOM 1028 N N . MET A 1 128 ? -2.323 -10.511 -9.960 1.00 87.69 128 MET A N 1
ATOM 1029 C CA . MET A 1 128 ? -3.376 -10.609 -10.969 1.00 87.69 128 MET A CA 1
ATOM 1030 C C . MET A 1 128 ? -3.436 -12.038 -11.506 1.00 87.69 128 MET A C 1
ATOM 1032 O O . MET A 1 128 ? -2.395 -12.658 -11.756 1.00 87.69 128 MET A O 1
ATOM 1036 N N . THR A 1 129 ? -4.643 -12.551 -11.720 1.00 79.50 129 THR A N 1
ATOM 1037 C CA . THR A 1 129 ? -4.830 -13.820 -12.420 1.00 79.50 129 THR A CA 1
ATOM 1038 C C . THR A 1 129 ? -4.397 -13.688 -13.875 1.00 79.50 129 THR A C 1
ATOM 1040 O O . THR A 1 129 ? -4.681 -12.695 -14.542 1.00 79.50 129 THR A O 1
ATOM 1043 N N . HIS A 1 130 ? -3.736 -14.719 -14.387 1.00 64.88 130 HIS A N 1
ATOM 1044 C CA . HIS A 1 130 ? -3.478 -14.893 -15.812 1.00 64.88 130 HIS A CA 1
ATOM 1045 C C . HIS A 1 130 ? -4.275 -16.120 -16.279 1.00 64.88 130 HIS A C 1
ATOM 1047 O O . HIS A 1 130 ? -4.288 -17.102 -15.534 1.00 64.88 130 HIS A O 1
ATOM 1053 N N . PRO A 1 131 ? -4.912 -16.129 -17.468 1.00 54.84 131 PRO A N 1
ATOM 1054 C CA . PRO A 1 131 ? -4.877 -15.130 -18.549 1.00 54.84 131 PRO A CA 1
ATOM 1055 C C . PRO A 1 131 ? -5.955 -14.037 -18.482 1.00 54.84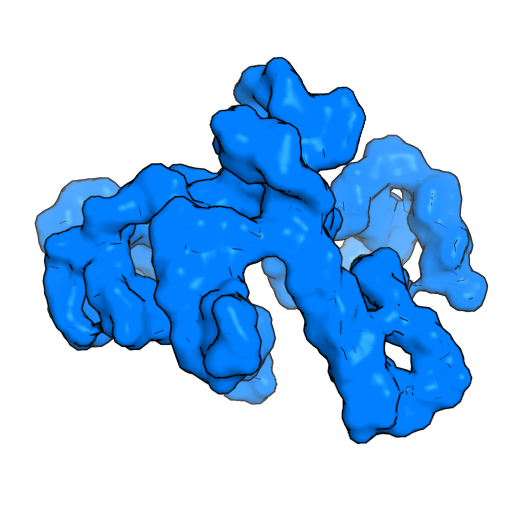 131 PRO A C 1
ATOM 1057 O O . PRO A 1 131 ? -5.863 -13.053 -19.211 1.00 54.84 131 PRO A O 1
ATOM 1060 N N . THR A 1 132 ? -6.963 -14.168 -17.623 1.00 56.16 132 THR A N 1
ATOM 1061 C CA . THR A 1 132 ? -8.019 -13.161 -17.466 1.00 56.16 132 THR A CA 1
ATOM 1062 C C . THR A 1 132 ? -7.508 -11.979 -16.651 1.00 56.16 132 THR A C 1
ATOM 1064 O O . THR A 1 132 ? -7.577 -11.973 -15.422 1.00 56.16 132 THR A O 1
ATOM 1067 N N . ALA A 1 133 ? -6.970 -10.974 -17.343 1.00 58.16 133 ALA A N 1
ATOM 1068 C CA . ALA A 1 133 ? -6.676 -9.679 -16.747 1.00 58.16 133 ALA A CA 1
ATOM 1069 C C . ALA A 1 133 ? -7.974 -9.095 -16.162 1.00 58.16 133 ALA A C 1
ATOM 1071 O O . ALA A 1 133 ? -8.925 -8.854 -16.900 1.00 58.16 133 ALA A O 1
ATOM 1072 N N . GLY A 1 134 ? -8.032 -8.905 -14.843 1.00 64.81 134 GLY A N 1
ATOM 1073 C CA . GLY A 1 134 ? -9.180 -8.267 -14.190 1.00 64.81 134 GLY A CA 1
ATOM 1074 C C . GLY A 1 134 ? -9.509 -8.782 -12.792 1.00 64.81 134 GLY A C 1
ATOM 1075 O O . GLY A 1 134 ? -10.157 -8.063 -12.038 1.00 64.81 134 GLY A O 1
ATOM 1076 N N . THR A 1 135 ? -9.043 -9.974 -12.405 1.00 82.12 135 THR A N 1
ATOM 1077 C CA . THR A 1 135 ? -9.252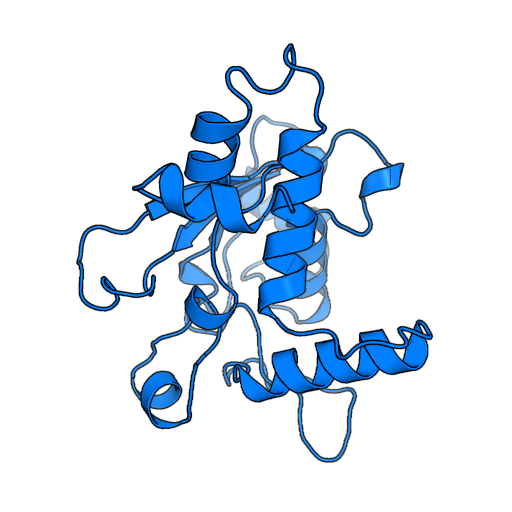 -10.499 -11.046 1.00 82.12 135 THR A CA 1
ATOM 1078 C C . THR A 1 135 ? -7.936 -10.662 -10.282 1.00 82.12 135 THR A C 1
ATOM 1080 O O . THR A 1 135 ? -6.860 -10.852 -10.856 1.00 82.12 135 THR A O 1
ATOM 1083 N N . LEU A 1 136 ? -8.015 -10.500 -8.958 1.00 89.50 136 LEU A N 1
ATOM 1084 C CA . LEU A 1 136 ? -6.880 -10.587 -8.039 1.00 89.50 136 LEU A CA 1
ATOM 1085 C C . LEU A 1 136 ? -6.966 -11.886 -7.240 1.00 89.50 136 LEU A C 1
ATOM 1087 O O . LEU A 1 136 ? -7.987 -12.168 -6.615 1.00 89.50 136 LEU A O 1
ATOM 1091 N N . THR A 1 137 ? -5.871 -12.640 -7.191 1.00 92.50 137 THR A N 1
ATOM 1092 C CA . THR A 1 137 ? -5.712 -13.739 -6.236 1.00 92.50 137 THR A CA 1
ATOM 1093 C C . THR A 1 137 ? -5.161 -13.164 -4.935 1.00 92.50 137 THR A C 1
ATOM 1095 O O . THR A 1 137 ? -3.946 -13.080 -4.755 1.00 92.50 137 THR A O 1
ATOM 1098 N N . LEU A 1 138 ? -6.058 -12.752 -4.033 1.00 94.06 138 LEU A N 1
ATOM 1099 C CA . LEU A 1 138 ? -5.721 -11.982 -2.823 1.00 94.06 138 LEU A CA 1
ATOM 1100 C C . LEU A 1 138 ? -4.670 -12.645 -1.923 1.00 94.06 138 LEU A C 1
ATOM 1102 O O . LEU A 1 138 ? -3.866 -11.948 -1.322 1.00 94.06 138 LEU A O 1
ATOM 1106 N N . SER A 1 139 ? -4.633 -13.976 -1.868 1.00 93.81 139 SER A N 1
ATOM 1107 C CA . SER A 1 139 ? -3.685 -14.741 -1.048 1.00 93.81 139 SER A CA 1
ATOM 1108 C C . SER A 1 139 ? -2.304 -14.934 -1.689 1.00 93.81 139 SER A C 1
ATOM 1110 O O . SER A 1 139 ? -1.389 -15.442 -1.044 1.00 93.81 139 SER A O 1
ATOM 1112 N N . THR A 1 140 ? -2.127 -14.570 -2.963 1.00 92.31 140 THR A N 1
ATOM 1113 C CA . THR A 1 140 ? -0.885 -14.808 -3.713 1.00 92.31 140 THR A CA 1
ATOM 1114 C C . THR A 1 140 ? -0.160 -13.491 -3.962 1.00 92.31 140 THR A C 1
ATOM 1116 O O . THR A 1 140 ? -0.763 -12.587 -4.531 1.00 92.31 140 THR A O 1
ATOM 1119 N N . PRO A 1 141 ? 1.125 -13.340 -3.595 1.00 93.06 141 PRO A N 1
ATOM 1120 C CA . PRO A 1 141 ? 1.843 -12.086 -3.799 1.00 93.06 141 PRO A CA 1
ATOM 1121 C C . PRO A 1 141 ? 2.073 -11.798 -5.282 1.00 93.06 141 PRO A C 1
ATOM 1123 O O . PRO A 1 141 ? 2.471 -12.679 -6.056 1.00 93.06 141 PRO A O 1
ATOM 1126 N N . ALA A 1 142 ? 1.907 -10.535 -5.671 1.00 91.38 142 ALA A N 1
ATOM 1127 C CA . ALA A 1 142 ? 2.353 -10.068 -6.969 1.00 91.38 142 ALA A CA 1
ATOM 1128 C C . ALA A 1 142 ? 3.871 -10.227 -7.099 1.00 91.38 142 ALA A C 1
ATOM 1130 O O . ALA A 1 142 ? 4.656 -9.964 -6.180 1.00 91.38 142 ALA A O 1
ATOM 1131 N N . ARG A 1 143 ? 4.289 -10.660 -8.289 1.00 89.88 143 ARG A N 1
ATOM 1132 C CA . ARG A 1 143 ? 5.705 -10.816 -8.622 1.00 89.88 143 ARG A CA 1
ATOM 1133 C C . ARG A 1 143 ? 6.231 -9.540 -9.255 1.00 89.88 143 ARG A C 1
ATOM 1135 O O . ARG A 1 143 ? 5.519 -8.893 -10.018 1.00 89.88 143 ARG A O 1
ATOM 1142 N N . TYR A 1 144 ? 7.515 -9.258 -9.059 1.00 88.69 144 TYR A N 1
ATOM 1143 C CA . TYR A 1 144 ? 8.214 -8.139 -9.697 1.00 88.69 144 TYR A CA 1
ATOM 1144 C C . TYR A 1 144 ? 7.958 -8.067 -11.211 1.00 88.69 144 TYR A C 1
ATOM 1146 O O . TYR A 1 144 ? 7.705 -6.990 -11.745 1.00 88.69 144 TYR A O 1
ATOM 1154 N N . LYS A 1 145 ? 7.952 -9.221 -11.898 1.00 87.12 145 LYS A N 1
ATOM 1155 C CA . LYS A 1 145 ? 7.683 -9.302 -13.342 1.00 87.12 145 LYS A CA 1
ATOM 1156 C C . LYS A 1 145 ? 6.317 -8.719 -13.731 1.00 87.12 145 LYS A C 1
ATOM 1158 O O . LYS A 1 145 ? 6.222 -8.127 -14.796 1.00 87.12 145 LYS A O 1
ATOM 1163 N N . MET A 1 146 ? 5.292 -8.844 -12.882 1.00 87.50 146 MET A N 1
ATOM 1164 C CA . MET A 1 146 ? 3.968 -8.268 -13.155 1.00 87.50 146 MET A CA 1
ATOM 1165 C C . MET A 1 146 ? 4.046 -6.745 -13.183 1.00 87.50 146 MET A C 1
ATOM 1167 O O . MET A 1 146 ? 3.667 -6.140 -14.176 1.00 87.50 146 MET A O 1
ATOM 1171 N N . ALA A 1 147 ? 4.618 -6.131 -12.144 1.00 87.19 147 ALA A N 1
ATOM 1172 C CA . ALA A 1 147 ? 4.772 -4.682 -12.106 1.00 87.19 147 ALA A CA 1
ATOM 1173 C C . ALA A 1 147 ? 5.700 -4.164 -13.211 1.00 87.19 147 ALA A C 1
ATOM 1175 O O . ALA A 1 147 ? 5.429 -3.134 -13.815 1.00 87.19 147 ALA A O 1
ATOM 1176 N N . TYR A 1 148 ? 6.765 -4.906 -13.516 1.00 88.62 148 TYR A N 1
ATOM 1177 C CA . TYR A 1 148 ? 7.650 -4.597 -14.631 1.00 88.62 148 TYR A CA 1
ATOM 1178 C C . TYR A 1 148 ? 6.901 -4.552 -15.970 1.00 88.62 148 TYR A C 1
ATOM 1180 O O . TYR A 1 148 ? 7.014 -3.573 -16.702 1.00 88.62 148 TYR A O 1
ATOM 1188 N N . SER A 1 149 ? 6.099 -5.577 -16.270 1.00 89.00 149 SER A N 1
ATOM 1189 C CA . SER A 1 149 ? 5.265 -5.618 -17.474 1.00 89.00 149 SER A CA 1
ATOM 1190 C C . SER A 1 149 ? 4.204 -4.516 -17.489 1.00 89.00 149 SER A C 1
ATOM 1192 O O . SER A 1 149 ? 3.978 -3.925 -18.541 1.00 89.00 149 SER A O 1
ATOM 1194 N N . THR A 1 150 ? 3.591 -4.199 -16.344 1.00 87.94 150 THR A N 1
ATOM 1195 C CA . THR A 1 150 ? 2.640 -3.083 -16.232 1.00 87.94 150 THR A CA 1
ATOM 1196 C C . THR A 1 150 ? 3.303 -1.752 -16.572 1.00 87.94 150 THR A C 1
ATOM 1198 O O . THR A 1 150 ? 2.754 -0.995 -17.359 1.00 87.94 150 THR A O 1
ATOM 1201 N N . ILE A 1 151 ? 4.498 -1.480 -16.042 1.00 88.62 151 ILE A N 1
ATOM 1202 C CA . ILE A 1 151 ? 5.218 -0.220 -16.280 1.00 88.62 151 ILE A CA 1
ATOM 1203 C C . ILE A 1 151 ? 5.652 -0.085 -17.739 1.00 88.62 151 ILE A C 1
ATOM 1205 O O . ILE A 1 151 ? 5.526 0.996 -18.305 1.00 88.62 151 ILE A O 1
ATOM 1209 N N . LEU A 1 152 ? 6.104 -1.176 -18.367 1.00 88.94 152 LEU A N 1
ATOM 1210 C CA . LEU A 1 152 ? 6.387 -1.173 -19.804 1.00 88.94 152 LEU A CA 1
ATOM 1211 C C . LEU A 1 152 ? 5.135 -0.815 -20.607 1.00 88.94 152 LEU A C 1
ATOM 1213 O O . LEU A 1 152 ? 5.167 0.113 -21.403 1.00 88.94 152 LEU A O 1
ATOM 1217 N N . ARG A 1 153 ? 4.011 -1.480 -20.314 1.00 88.94 153 ARG A N 1
ATOM 1218 C CA . ARG A 1 153 ? 2.737 -1.214 -20.986 1.00 88.94 153 ARG A CA 1
ATOM 1219 C C . ARG A 1 153 ? 2.236 0.213 -20.751 1.00 88.94 153 ARG A C 1
ATOM 1221 O O . ARG A 1 153 ? 1.656 0.800 -21.655 1.00 88.94 153 ARG A O 1
ATOM 1228 N N . MET A 1 154 ? 2.440 0.769 -19.556 1.00 87.31 154 MET A N 1
ATOM 1229 C CA . MET A 1 154 ? 2.143 2.177 -19.276 1.00 87.31 154 MET A CA 1
ATOM 1230 C C . MET A 1 154 ? 2.984 3.095 -20.162 1.00 87.31 154 MET A C 1
ATOM 1232 O O . MET A 1 154 ? 2.431 4.008 -20.758 1.00 87.31 154 MET A O 1
ATOM 1236 N N . GLY A 1 155 ? 4.287 2.824 -20.293 1.00 88.81 155 GLY A N 1
ATOM 1237 C CA . GLY A 1 155 ? 5.166 3.560 -21.204 1.00 88.81 155 GLY A CA 1
ATOM 1238 C C . GLY A 1 155 ? 4.659 3.529 -22.647 1.00 88.81 155 GLY A C 1
ATOM 1239 O O . GLY A 1 155 ? 4.502 4.589 -23.251 1.00 88.81 155 GLY A O 1
ATOM 1240 N N . ASP A 1 156 ? 4.319 2.339 -23.150 1.00 89.00 156 ASP A N 1
ATOM 1241 C CA . ASP A 1 156 ? 3.805 2.154 -24.512 1.00 89.00 156 ASP A CA 1
ATOM 1242 C C . ASP A 1 156 ? 2.499 2.939 -24.738 1.00 89.00 156 ASP A C 1
ATOM 1244 O O . ASP A 1 156 ? 2.374 3.680 -25.710 1.00 89.00 156 ASP A O 1
ATOM 1248 N N . ILE A 1 157 ? 1.531 2.823 -23.817 1.00 90.88 157 ILE A N 1
ATOM 1249 C CA . ILE A 1 157 ? 0.230 3.511 -23.911 1.00 90.88 157 ILE A CA 1
ATOM 1250 C C . ILE A 1 157 ? 0.390 5.030 -23.803 1.00 90.88 157 ILE A C 1
ATOM 1252 O O . ILE A 1 157 ? -0.305 5.775 -24.490 1.00 90.88 157 ILE A O 1
ATOM 1256 N N . SER A 1 158 ? 1.297 5.503 -22.950 1.00 89.56 158 SER A N 1
ATOM 1257 C CA . SER A 1 158 ? 1.576 6.930 -22.780 1.00 89.56 158 SER A CA 1
ATOM 1258 C C . SER A 1 158 ? 2.441 7.522 -23.901 1.00 89.56 158 SER A C 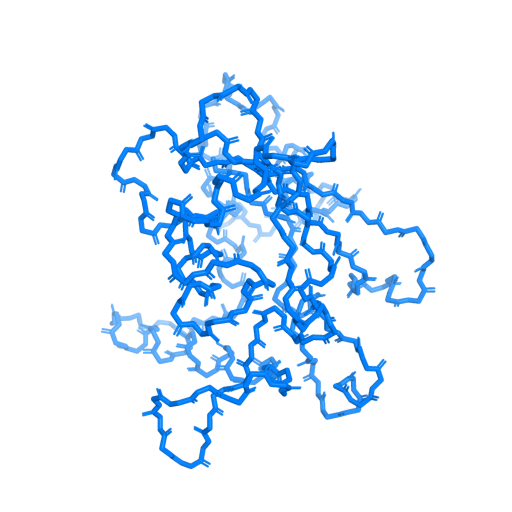1
ATOM 1260 O O . SER A 1 158 ? 2.737 8.713 -23.852 1.00 89.56 158 SER A O 1
ATOM 1262 N N . GLY A 1 159 ? 2.855 6.729 -24.897 1.00 90.94 159 GLY A N 1
ATOM 1263 C CA . GLY A 1 159 ? 3.648 7.203 -26.034 1.00 90.94 159 GLY A CA 1
ATOM 1264 C C . GLY A 1 159 ? 5.109 7.512 -25.694 1.00 90.94 159 GLY A C 1
ATOM 1265 O O . GLY A 1 159 ? 5.747 8.310 -26.382 1.00 90.94 159 GLY A O 1
ATOM 1266 N N . TYR A 1 160 ? 5.660 6.907 -24.636 1.00 86.75 160 TYR A N 1
ATOM 1267 C CA . TYR A 1 160 ? 7.083 7.044 -24.330 1.00 86.75 160 TYR A CA 1
ATOM 1268 C C . TYR A 1 160 ? 7.925 6.379 -25.423 1.00 86.75 160 TYR A C 1
ATOM 1270 O O . TYR A 1 160 ? 7.841 5.177 -25.650 1.00 86.75 160 TYR A O 1
ATOM 1278 N N . LEU A 1 161 ? 8.792 7.164 -26.068 1.00 85.44 161 LEU A N 1
ATOM 1279 C CA . LEU A 1 161 ? 9.712 6.665 -27.099 1.00 85.44 161 LEU A CA 1
ATOM 1280 C C . LEU A 1 161 ? 10.840 5.800 -26.518 1.00 85.44 161 LEU A C 1
ATOM 1282 O O . LEU A 1 161 ? 11.429 4.976 -27.216 1.00 85.44 161 LEU A O 1
ATOM 1286 N N . SER A 1 162 ? 11.170 6.005 -25.243 1.00 85.00 162 SER A N 1
ATOM 1287 C CA . SER A 1 162 ? 12.178 5.235 -24.523 1.00 85.00 162 SER A CA 1
ATOM 1288 C C . SER A 1 162 ? 11.532 4.204 -23.604 1.00 85.00 162 SER A C 1
ATOM 1290 O O . SER A 1 162 ? 10.443 4.394 -23.063 1.00 85.00 162 SER A O 1
ATOM 1292 N N . ARG A 1 163 ? 12.234 3.088 -23.396 1.00 84.50 163 ARG A N 1
ATOM 1293 C CA . ARG A 1 163 ? 11.761 2.011 -22.526 1.00 84.50 163 ARG A CA 1
ATOM 1294 C C . ARG A 1 163 ? 11.682 2.483 -21.073 1.00 84.50 163 ARG A C 1
ATOM 1296 O O . ARG A 1 163 ? 12.719 2.694 -20.448 1.00 84.50 163 ARG A O 1
ATOM 1303 N N . LEU A 1 164 ? 10.471 2.544 -20.521 1.00 85.31 164 LEU A N 1
ATOM 1304 C CA . LEU A 1 164 ? 10.249 2.861 -19.111 1.00 85.31 164 LEU A CA 1
ATOM 1305 C C . LEU A 1 164 ? 10.557 1.648 -18.216 1.00 85.31 164 LEU A C 1
ATOM 1307 O O . LEU A 1 164 ? 9.990 0.568 -18.385 1.00 85.31 164 LEU A O 1
ATOM 1311 N N . LEU A 1 165 ? 11.455 1.805 -17.243 1.00 85.38 165 LEU A N 1
ATOM 1312 C CA . LEU A 1 165 ? 11.807 0.765 -16.275 1.00 85.38 165 LEU A CA 1
ATOM 1313 C C . LEU A 1 165 ? 11.242 1.082 -14.884 1.00 85.38 165 LEU A C 1
ATOM 1315 O O . LEU A 1 165 ? 10.971 2.223 -14.525 1.00 85.38 165 LEU A O 1
ATOM 1319 N N . THR A 1 166 ? 11.157 0.064 -14.026 1.00 79.25 166 THR A N 1
ATOM 1320 C CA . THR A 1 166 ? 10.787 0.221 -12.602 1.00 79.25 166 THR A CA 1
ATOM 1321 C C . THR A 1 166 ? 11.681 1.217 -11.859 1.00 79.25 166 THR A C 1
ATOM 1323 O O . THR A 1 166 ? 11.231 1.898 -10.940 1.00 79.25 166 THR A O 1
ATOM 1326 N N . HIS A 1 167 ? 12.951 1.314 -12.255 1.00 80.19 167 HIS A N 1
ATOM 1327 C CA . HIS A 1 167 ? 13.899 2.264 -11.684 1.00 80.19 167 HIS A CA 1
ATOM 1328 C C . HIS A 1 167 ? 13.635 3.709 -12.137 1.00 80.19 167 HIS A C 1
ATOM 1330 O O . HIS A 1 167 ? 13.996 4.643 -11.420 1.00 80.19 167 HIS A O 1
ATOM 1336 N N . ASP A 1 168 ? 12.983 3.911 -13.284 1.00 80.00 168 ASP A N 1
ATOM 1337 C CA . ASP A 1 168 ? 12.682 5.248 -13.793 1.00 80.00 168 ASP A CA 1
ATOM 1338 C C . ASP A 1 168 ? 11.590 5.941 -12.979 1.00 80.00 168 ASP A C 1
ATOM 1340 O O . ASP A 1 168 ? 11.673 7.147 -12.782 1.00 80.00 168 ASP A O 1
ATOM 1344 N N . ILE A 1 169 ? 10.658 5.192 -12.376 1.00 77.94 169 ILE A N 1
ATOM 1345 C CA . ILE A 1 169 ? 9.696 5.750 -11.407 1.00 77.94 169 ILE A CA 1
ATOM 1346 C C . ILE A 1 169 ? 10.435 6.361 -10.213 1.00 77.94 169 ILE A C 1
ATOM 1348 O O . ILE A 1 169 ? 10.173 7.494 -9.814 1.00 77.94 169 ILE A O 1
ATOM 1352 N N . ARG A 1 170 ? 11.419 5.633 -9.665 1.00 75.88 170 ARG A N 1
ATOM 1353 C CA . ARG A 1 170 ? 12.246 6.143 -8.562 1.00 75.88 170 ARG A CA 1
ATOM 1354 C C . ARG A 1 170 ? 13.071 7.349 -8.999 1.00 75.88 170 ARG A C 1
ATOM 1356 O O . ARG A 1 170 ? 13.278 8.260 -8.205 1.00 75.88 170 ARG A O 1
ATOM 1363 N N . ARG A 1 171 ? 13.540 7.357 -10.250 1.00 75.56 171 ARG A N 1
ATOM 1364 C CA . ARG A 1 171 ? 14.284 8.482 -10.818 1.00 75.56 171 ARG A CA 1
ATOM 1365 C C . ARG A 1 171 ? 13.417 9.718 -11.022 1.00 75.56 171 ARG A C 1
ATOM 1367 O O . ARG A 1 171 ? 13.898 10.803 -10.723 1.00 75.56 171 ARG A O 1
ATOM 1374 N N . GLY A 1 172 ? 12.176 9.562 -11.473 1.00 74.75 172 GLY A N 1
ATOM 1375 C CA . GLY A 1 172 ? 11.201 10.650 -11.551 1.00 74.75 172 GLY A CA 1
ATOM 1376 C C . GLY A 1 172 ? 10.971 11.266 -10.175 1.00 74.75 172 GLY A C 1
ATOM 1377 O O . GLY A 1 172 ? 11.257 12.441 -9.984 1.00 74.75 172 GLY A O 1
ATOM 1378 N N . ALA A 1 173 ? 10.640 10.433 -9.182 1.00 74.00 173 ALA A N 1
ATOM 1379 C CA . ALA A 1 173 ? 10.455 10.888 -7.803 1.00 74.00 173 ALA A CA 1
ATOM 1380 C C . ALA A 1 173 ? 11.697 11.606 -7.241 1.00 74.00 173 ALA A C 1
ATOM 1382 O O . ALA A 1 173 ? 11.573 12.628 -6.574 1.00 74.00 173 ALA A O 1
ATOM 1383 N N . ALA A 1 174 ? 12.903 11.107 -7.535 1.00 72.00 174 ALA A N 1
ATOM 1384 C CA . ALA A 1 174 ? 14.150 11.771 -7.164 1.00 72.00 174 ALA A CA 1
ATOM 1385 C C . ALA A 1 174 ? 14.270 13.175 -7.778 1.00 72.00 174 ALA A C 1
ATOM 1387 O O . ALA A 1 174 ? 14.595 14.126 -7.073 1.00 72.00 174 ALA A O 1
ATOM 1388 N N . LYS A 1 175 ? 13.998 13.303 -9.084 1.00 72.44 175 LYS A N 1
ATOM 1389 C CA . LYS A 1 175 ? 14.040 14.583 -9.803 1.00 72.44 175 LYS A CA 1
ATOM 1390 C C . LYS A 1 175 ? 13.002 15.566 -9.264 1.00 72.44 175 LYS A C 1
ATOM 1392 O O . LYS A 1 175 ? 13.317 16.744 -9.123 1.00 72.44 175 LYS A O 1
ATOM 1397 N N . ASP A 1 176 ? 11.810 15.086 -8.924 1.00 71.44 176 ASP A N 1
ATOM 1398 C CA . ASP A 1 176 ? 10.751 15.918 -8.349 1.00 71.44 176 ASP A CA 1
ATOM 1399 C C . ASP A 1 176 ? 11.144 16.433 -6.963 1.00 71.44 176 ASP A C 1
ATOM 1401 O O . ASP A 1 176 ? 11.023 17.625 -6.696 1.00 71.44 176 ASP A O 1
ATOM 1405 N N . LEU A 1 177 ? 11.709 15.570 -6.110 1.00 68.31 177 LEU A N 1
ATOM 1406 C CA . LEU A 1 177 ? 12.193 15.947 -4.778 1.00 68.31 177 LEU A CA 1
ATOM 1407 C C . LEU A 1 177 ? 13.291 17.016 -4.827 1.00 68.31 177 LEU A C 1
ATOM 1409 O O . LEU A 1 177 ? 13.260 17.956 -4.038 1.00 68.31 177 LEU A O 1
ATOM 1413 N N . VAL A 1 178 ? 14.230 16.912 -5.772 1.00 67.81 178 VAL A N 1
ATOM 1414 C CA . VAL A 1 178 ? 15.299 17.912 -5.964 1.00 67.81 178 VAL A CA 1
ATOM 1415 C C . VAL A 1 178 ? 14.737 19.273 -6.386 1.00 67.81 178 VAL A C 1
ATOM 1417 O O . VAL A 1 178 ? 15.331 20.305 -6.076 1.00 67.81 178 VAL A O 1
ATOM 1420 N N . ARG A 1 179 ? 13.600 19.281 -7.087 1.00 69.44 179 ARG A N 1
ATOM 1421 C CA . ARG A 1 179 ? 12.936 20.492 -7.591 1.00 69.44 179 ARG A CA 1
ATOM 1422 C C . ARG A 1 179 ? 11.971 21.122 -6.590 1.00 69.44 179 ARG A C 1
ATOM 1424 O O . ARG A 1 179 ? 11.470 22.211 -6.862 1.00 69.44 179 ARG A O 1
ATOM 1431 N N . LEU A 1 180 ? 11.710 20.479 -5.450 1.00 65.81 180 LEU A N 1
ATOM 1432 C CA . LEU A 1 180 ? 10.893 21.084 -4.403 1.00 65.81 180 LEU A CA 1
ATOM 1433 C C . LEU A 1 180 ? 11.584 22.343 -3.845 1.00 65.81 180 LEU A C 1
ATOM 1435 O O . LEU A 1 180 ? 12.807 22.343 -3.664 1.00 65.81 180 LEU A O 1
ATOM 1439 N N . PRO A 1 181 ? 10.825 23.411 -3.532 1.00 67.25 181 PRO A N 1
ATOM 1440 C CA . PRO A 1 181 ? 11.359 24.586 -2.856 1.00 67.25 181 PRO A CA 1
ATOM 1441 C C . PRO A 1 181 ? 12.174 24.200 -1.615 1.00 67.25 181 PRO A C 1
ATOM 1443 O O . PRO A 1 181 ? 11.765 23.348 -0.824 1.00 67.25 181 PRO A O 1
ATOM 1446 N N . LYS A 1 182 ? 13.322 24.858 -1.408 1.00 61.25 182 LYS A N 1
ATOM 1447 C CA . LYS A 1 182 ? 14.235 24.582 -0.277 1.00 61.25 182 LYS A CA 1
ATOM 1448 C C . LYS A 1 182 ? 13.580 24.770 1.098 1.00 61.25 182 LYS A C 1
ATOM 1450 O O . LYS A 1 182 ? 14.063 24.232 2.092 1.00 61.25 182 LYS A O 1
ATOM 1455 N N . GLU A 1 183 ? 12.491 25.530 1.143 1.00 61.72 183 GLU A N 1
ATOM 1456 C CA . GLU A 1 183 ? 11.636 25.735 2.314 1.00 61.72 183 GLU A CA 1
ATOM 1457 C C . GLU A 1 183 ? 10.898 24.451 2.724 1.00 61.72 183 GLU A C 1
ATOM 1459 O O . GLU A 1 183 ? 10.681 24.220 3.910 1.00 61.72 183 GLU A O 1
ATOM 1464 N N . ILE A 1 184 ? 10.590 23.583 1.754 1.00 56.62 184 ILE A N 1
ATOM 1465 C CA . ILE A 1 184 ? 9.919 22.290 1.946 1.00 56.62 184 ILE A CA 1
ATOM 1466 C C . ILE A 1 184 ? 10.943 21.180 2.229 1.00 56.62 184 ILE A C 1
ATOM 1468 O O . ILE A 1 184 ? 10.679 20.276 3.020 1.00 56.62 184 ILE A O 1
ATOM 1472 N N . MET A 1 185 ? 12.135 21.246 1.623 1.00 50.56 185 MET A N 1
ATOM 1473 C CA . MET A 1 185 ? 13.194 20.253 1.822 1.00 50.56 185 MET A CA 1
ATOM 1474 C C . MET A 1 185 ? 14.572 20.923 1.951 1.00 50.56 185 MET A C 1
ATOM 1476 O O . MET A 1 185 ? 15.171 21.367 0.971 1.00 50.56 185 MET A O 1
ATOM 1480 N N . LYS A 1 186 ? 15.112 20.987 3.177 1.00 43.38 186 LYS A N 1
ATOM 1481 C CA . LYS A 1 186 ? 16.456 21.536 3.421 1.00 43.38 186 LYS A CA 1
ATOM 1482 C C . LYS A 1 186 ? 17.530 20.534 2.963 1.00 43.38 186 LYS A C 1
ATOM 1484 O O . LYS A 1 186 ? 17.605 19.425 3.484 1.00 43.38 186 LYS A O 1
ATOM 1489 N N . ALA A 1 187 ? 18.379 20.985 2.034 1.00 47.75 187 ALA A N 1
ATOM 1490 C CA . ALA A 1 187 ? 19.481 20.285 1.352 1.00 47.75 187 ALA A CA 1
ATOM 1491 C C . ALA A 1 187 ? 19.050 19.317 0.228 1.00 47.75 187 ALA A C 1
ATOM 1493 O O . ALA A 1 187 ? 18.730 18.157 0.476 1.00 47.75 187 ALA A O 1
ATOM 1494 N N . SER A 1 188 ? 19.118 19.785 -1.024 1.00 56.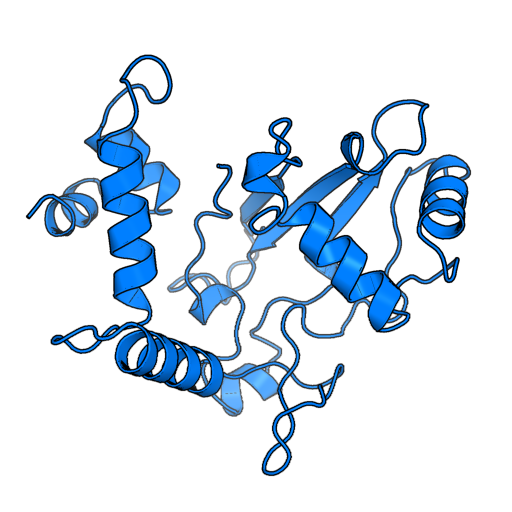59 188 SER A N 1
ATOM 1495 C CA . SER A 1 188 ? 18.681 19.074 -2.241 1.00 56.59 188 SER A CA 1
ATOM 1496 C C . SER A 1 188 ? 19.282 17.674 -2.404 1.00 56.59 188 SER A C 1
ATOM 1498 O O . SER A 1 188 ? 18.582 16.756 -2.816 1.00 56.59 188 SER A O 1
ATOM 1500 N N . ASP A 1 189 ? 20.544 17.467 -2.026 1.00 55.53 189 ASP A N 1
ATOM 1501 C CA . ASP A 1 189 ? 21.230 16.196 -2.297 1.00 55.53 189 ASP A CA 1
ATOM 1502 C C . ASP A 1 189 ? 21.105 15.205 -1.133 1.00 55.53 189 ASP A C 1
ATOM 1504 O O . ASP A 1 189 ? 20.856 14.015 -1.343 1.00 55.53 189 ASP A O 1
ATOM 1508 N N . ALA A 1 190 ? 21.228 15.695 0.106 1.00 55.88 190 ALA A N 1
ATOM 1509 C CA . ALA A 1 190 ? 21.097 14.886 1.318 1.00 55.88 190 ALA A CA 1
ATOM 1510 C C . ALA A 1 190 ? 19.629 14.560 1.640 1.00 55.88 190 ALA A C 1
ATOM 1512 O O . ALA A 1 190 ? 19.323 13.446 2.068 1.00 55.88 190 ALA A O 1
ATOM 1513 N N . GLY A 1 191 ? 18.718 15.504 1.389 1.00 56.47 191 GLY A N 1
ATOM 1514 C CA . GLY A 1 191 ? 17.274 15.312 1.499 1.00 56.47 191 GLY A CA 1
ATOM 1515 C C . GLY A 1 191 ? 16.777 14.276 0.497 1.00 56.47 191 GLY A C 1
ATOM 1516 O O . GLY A 1 191 ? 16.133 13.306 0.895 1.00 56.47 191 GLY A O 1
ATOM 1517 N N . THR A 1 192 ? 17.172 14.400 -0.773 1.00 57.53 192 THR A N 1
ATOM 1518 C CA . THR A 1 192 ? 16.828 13.414 -1.810 1.00 57.53 192 THR A CA 1
ATOM 1519 C C . THR A 1 192 ? 17.446 12.051 -1.513 1.00 57.53 192 THR A C 1
ATOM 1521 O O . THR A 1 192 ? 16.769 11.037 -1.647 1.00 57.53 192 THR A O 1
ATOM 1524 N N . ALA A 1 193 ? 18.695 11.982 -1.039 1.00 58.34 193 ALA A N 1
ATOM 1525 C CA . ALA A 1 193 ? 19.304 10.706 -0.649 1.00 58.34 193 ALA A CA 1
ATOM 1526 C C . ALA A 1 193 ? 18.524 10.030 0.481 1.00 58.34 193 ALA A C 1
ATOM 1528 O O . ALA A 1 193 ? 18.219 8.841 0.392 1.00 58.34 193 ALA A O 1
ATOM 1529 N N . ARG A 1 194 ? 18.116 10.796 1.496 1.00 60.84 194 ARG A N 1
ATOM 1530 C CA . ARG A 1 194 ? 17.309 10.294 2.611 1.00 60.84 194 ARG A CA 1
ATOM 1531 C C . ARG A 1 194 ? 15.925 9.814 2.159 1.00 60.84 194 ARG A C 1
ATOM 1533 O O . ARG A 1 194 ? 15.527 8.720 2.554 1.00 60.84 194 ARG A O 1
ATOM 1540 N N . ALA A 1 195 ? 15.242 10.570 1.302 1.00 59.88 195 ALA A N 1
ATOM 1541 C CA . ALA A 1 195 ? 13.952 10.184 0.717 1.00 59.88 195 ALA A CA 1
ATOM 1542 C C . ALA A 1 195 ? 14.069 9.002 -0.268 1.00 59.88 195 ALA A C 1
ATOM 1544 O O . ALA A 1 195 ? 13.155 8.214 -0.466 1.00 59.88 195 ALA A O 1
ATOM 1545 N N . LEU A 1 196 ? 15.238 8.779 -0.861 1.00 64.81 196 LEU A N 1
ATOM 1546 C CA . LEU A 1 196 ? 15.507 7.566 -1.631 1.00 64.81 196 LEU A CA 1
ATOM 1547 C C . LEU A 1 196 ? 16.119 6.451 -0.774 1.00 64.81 196 LEU A C 1
ATOM 1549 O O . LEU A 1 196 ? 16.640 5.486 -1.335 1.00 64.81 196 LEU A O 1
ATOM 1553 N N . GLY A 1 197 ? 16.091 6.530 0.561 1.00 59.12 197 GLY A N 1
ATOM 1554 C CA . GLY A 1 197 ? 16.652 5.488 1.431 1.00 59.12 197 GLY A CA 1
ATOM 1555 C C . GLY A 1 197 ? 18.114 5.143 1.103 1.00 59.12 197 GLY A C 1
ATOM 1556 O O . GLY A 1 197 ? 18.528 3.988 1.207 1.00 59.12 197 GLY A O 1
ATOM 1557 N N . HIS A 1 198 ? 18.876 6.116 0.606 1.00 65.81 198 HIS A N 1
ATOM 1558 C CA . HIS A 1 198 ? 20.286 5.981 0.283 1.00 65.81 198 HIS A CA 1
ATOM 1559 C C . HIS A 1 198 ? 21.128 6.465 1.463 1.00 65.81 198 HIS A C 1
ATOM 1561 O O . HIS A 1 198 ? 20.992 7.600 1.913 1.00 65.81 198 HIS A O 1
ATOM 1567 N N . ASN A 1 199 ? 22.049 5.614 1.917 1.00 58.06 199 ASN A N 1
ATOM 1568 C CA . ASN A 1 199 ? 23.024 5.974 2.951 1.00 58.06 199 ASN A CA 1
ATOM 1569 C C . ASN A 1 199 ? 24.224 6.759 2.384 1.00 58.06 199 ASN A C 1
ATOM 1571 O O . ASN A 1 199 ? 25.003 7.311 3.151 1.00 58.06 199 ASN A O 1
ATOM 1575 N N . ASP A 1 200 ? 24.376 6.810 1.055 1.00 60.72 200 ASP A N 1
ATOM 1576 C CA . ASP A 1 200 ? 25.447 7.532 0.358 1.00 60.72 200 ASP A CA 1
ATOM 1577 C C . ASP A 1 200 ? 24.858 8.575 -0.601 1.00 60.72 200 ASP A C 1
ATOM 1579 O O . ASP A 1 200 ? 24.154 8.234 -1.555 1.00 60.72 200 ASP A O 1
ATOM 1583 N N . ILE A 1 201 ? 25.193 9.846 -0.381 1.00 59.75 201 ILE A N 1
ATOM 1584 C CA . ILE A 1 201 ? 24.763 10.995 -1.191 1.00 59.75 201 ILE A CA 1
ATOM 1585 C C . ILE A 1 201 ? 25.287 10.894 -2.635 1.00 59.75 201 ILE A C 1
ATOM 1587 O O . ILE A 1 201 ? 24.662 11.384 -3.567 1.00 59.75 201 ILE A O 1
ATOM 1591 N N . ARG A 1 202 ? 26.403 10.204 -2.897 1.00 61.31 202 ARG A N 1
ATOM 1592 C CA . ARG A 1 202 ? 26.917 10.058 -4.273 1.00 61.31 202 ARG A CA 1
ATOM 1593 C C . ARG A 1 202 ? 25.971 9.260 -5.160 1.00 61.31 202 ARG A C 1
ATOM 1595 O O . ARG A 1 202 ? 25.904 9.502 -6.362 1.00 61.31 202 ARG A O 1
ATOM 1602 N N . SER A 1 203 ? 25.197 8.353 -4.569 1.00 58.34 203 SER A N 1
ATOM 1603 C CA . SER A 1 203 ? 24.216 7.558 -5.302 1.00 58.34 203 SER A CA 1
ATOM 1604 C C . SER A 1 203 ? 23.038 8.386 -5.828 1.00 58.34 203 SER A C 1
ATOM 1606 O O . SER A 1 203 ? 22.380 7.940 -6.766 1.00 58.34 203 SER A O 1
ATOM 1608 N N . THR A 1 204 ? 22.787 9.595 -5.296 1.00 55.62 204 THR A N 1
ATOM 1609 C CA . THR A 1 204 ? 21.768 10.508 -5.840 1.00 55.62 204 THR A CA 1
ATOM 1610 C C . THR A 1 204 ? 22.251 11.350 -7.018 1.00 55.62 204 THR A C 1
ATOM 1612 O O . THR A 1 204 ? 21.428 11.804 -7.808 1.00 55.62 204 THR A O 1
ATOM 1615 N N . ARG A 1 205 ? 23.568 11.476 -7.237 1.00 59.44 205 ARG A N 1
ATOM 1616 C CA . ARG A 1 205 ? 24.121 12.241 -8.372 1.00 59.44 205 ARG A CA 1
ATOM 1617 C C . ARG A 1 205 ? 23.703 11.687 -9.738 1.00 59.44 205 ARG A C 1
ATOM 1619 O O . ARG A 1 205 ? 23.504 12.460 -10.664 1.00 59.44 205 ARG A O 1
ATOM 1626 N N . PHE A 1 206 ? 23.468 10.376 -9.846 1.00 57.06 206 PHE A N 1
ATOM 1627 C CA . PHE A 1 206 ? 22.965 9.728 -11.070 1.00 57.06 206 PHE A CA 1
ATOM 1628 C C . PHE A 1 206 ? 21.521 10.105 -11.445 1.00 57.06 206 PHE A C 1
ATOM 1630 O O . PHE A 1 206 ? 21.026 9.679 -12.490 1.00 57.06 206 PHE A O 1
ATOM 1637 N N . TYR A 1 207 ? 20.825 10.849 -10.584 1.00 53.38 207 TYR A N 1
ATOM 1638 C CA . TYR A 1 207 ? 19.459 11.310 -10.816 1.00 53.38 207 TYR A CA 1
ATOM 1639 C C . TYR A 1 207 ? 19.389 12.785 -11.233 1.00 53.38 207 TYR A C 1
ATOM 1641 O O . TYR A 1 207 ? 18.345 13.200 -11.724 1.00 53.38 207 TYR A O 1
ATOM 1649 N N . ASN A 1 208 ? 20.487 13.541 -11.102 1.00 46.50 208 ASN A N 1
ATOM 1650 C CA . ASN A 1 208 ? 20.582 14.965 -11.457 1.00 46.50 208 ASN A CA 1
ATOM 1651 C C . ASN A 1 208 ? 21.117 15.217 -12.880 1.00 46.50 208 ASN A C 1
ATOM 1653 O O . ASN A 1 208 ? 21.434 16.357 -13.209 1.00 46.50 208 ASN A O 1
ATOM 1657 N N . ILE A 1 209 ? 21.224 14.169 -13.704 1.00 45.56 209 ILE A N 1
ATOM 1658 C CA . ILE A 1 209 ? 21.569 14.255 -15.132 1.00 45.56 209 ILE A CA 1
ATOM 1659 C C . ILE A 1 209 ? 20.285 14.248 -15.968 1.00 45.56 209 ILE A C 1
ATOM 1661 O O . ILE A 1 209 ? 19.358 13.452 -15.651 1.00 45.56 209 ILE A O 1
#

Foldseek 3Di:
DQDPLAAPCQAFQADPVSQVVLRHAFLLQKWWAQADQDLDLQRIKIKGWRQCGPPCNPPPDIDIDIAGFDPDPVCCVVGPSNVLVCVCLVVVQFCFDNDSVGQSVVLSVDPRSIRDTPCRSWRPAFDADPPDGDDGPRRGGHHPVVVQVVQQVVCVVVVPPDRGGSVVVLLVVLVVQLPPPCVVPPDSQVRSCVSNVHPDSVVSVVSVD

Organism: NCBI:txid1182542

Radius of gyration: 18.18 Å; chains: 1; bounding box: 46×45×50 Å

pLDDT: mean 82.52, std 14.54, range [31.53, 98.12]